Protein AF-X1LJT0-F1 (afdb_monomer)

Organism: NCBI:txid412755

Radius of gyration: 24.66 Å; Cα contacts (8 Å, |Δi|>4): 338; chains: 1; bounding box: 67×52×75 Å

Nearest PDB structures (foldseek):
  5c8d-assembly2_E  TM=1.769E-01  e=6.636E+00  Thermus thermophilus HB27

Foldseek 3Di:
DAWFQALLLFIDDPCPPPDPVPDDLPDKDFALFGDPVQDDDDPCLCVVLVHQDVVLVDPCSRSLSSLLCVQLPHTDMDDSPRDDDDDPCPPVVVDDPLLVLLSSLLSSLLSLLQRADPVQSVLSNVLSVVLLVLVLVVQFPDPVCVQPVPVDPPPDNDPPDDDDRDSNSVSSVVSVVVCVVCVVVSVVSSCVSNVSGPDHVQVSLVNNVCHLPDPDPDPSSSVSSVVSCVVSVVVVVNDDQPQDEAEAEDAFEQDPDGDPVNVVSVVVQVVVVVRYHYDYHYDYD

Mean predicted aligned error: 8.96 Å

pLDDT: mean 89.64, std 9.74, range [54.78, 98.5]

Solvent-accessible surface area (backbone atoms only — not comparable to full-atom values): 16643 Å² total; per-residue (Å²): 125,41,34,23,28,22,65,49,44,47,76,43,64,49,67,71,93,55,64,72,90,80,56,89,58,83,62,74,42,73,28,34,19,52,58,67,95,76,64,86,76,58,67,68,58,40,57,70,72,58,50,65,56,77,88,38,83,57,65,54,36,33,47,40,39,29,43,47,37,41,32,56,60,44,84,42,69,44,60,49,87,68,83,77,93,75,83,78,58,71,71,60,75,75,48,55,72,37,58,48,44,19,42,60,44,29,38,14,51,52,36,36,67,36,64,49,48,83,88,51,30,67,52,42,50,54,52,35,53,52,48,50,48,46,48,29,54,71,65,44,90,66,70,57,65,76,73,67,44,78,89,51,9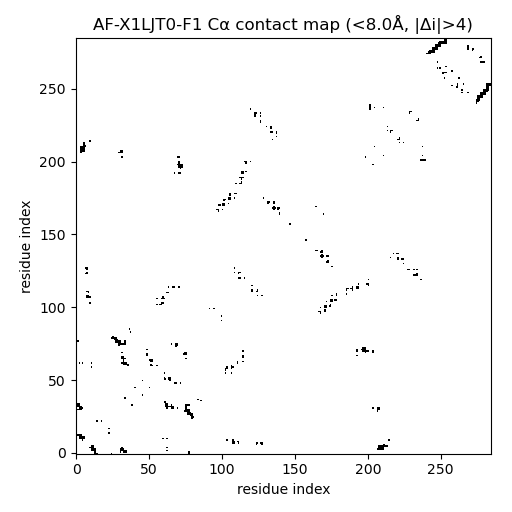3,68,89,59,82,77,86,71,64,91,79,80,76,59,59,57,36,50,21,49,52,50,16,57,50,49,50,63,76,46,36,74,62,46,48,58,53,17,53,63,46,58,79,51,47,64,46,61,60,69,75,50,54,75,31,16,80,37,49,79,63,71,96,58,91,50,65,67,53,46,51,52,48,53,55,47,36,59,74,66,46,44,61,63,66,71,52,82,75,57,70,49,76,44,79,46,79,46,91,44,52,78,60,99,76,55,55,75,68,32,50,51,56,52,50,52,45,55,62,47,43,79,61,24,44,60,46,80,48,52,49,78,132

InterPro domains:
  IPR001173 Glycosyltransferase 2-like [PF13632] (28-91)
  IPR029044 Nucleotide-diphospho-sugar transferases [G3DSA:3.90.550.10] (1-99)
  IPR029044 Nucleotide-diphospho-sugar transferases [SSF53448] (17-126)

Sequence (285 aa):
VGGMINFEGKGFQIDYGIPVEKGNYSQYRYLPFVNGGAMLVDRKIFLGAGGFDEDFFAYYEDVDFGWRLWVLGYKVVFAPESVVYHHHHGTSKIFSEDKLRFLKERNSLYSVFKNYDDKNLAKVFSGTLANIFNRIFVDFKFDYKSYYDLSTDSSKDAETGDQKISKEPLSSLMAARNFFDDLPKLIEKRERIQSRRKRDDKALFTYFKGQFLAVSPDRQYQKNQIDMLKSLGIYKVFEKEIKRTLLIISSEVISKEMAGPAIRVWNFAKVLAEHMNVILAAPNK

Structure (mmCIF, N/CA/C/O backbone):
data_AF-X1LJT0-F1
#
_entry.id   AF-X1LJT0-F1
#
loop_
_atom_site.group_PDB
_atom_site.id
_atom_site.type_symbol
_atom_site.label_atom_id
_atom_site.label_alt_id
_atom_site.label_comp_id
_atom_site.label_asym_id
_atom_site.label_entity_id
_atom_site.label_seq_id
_atom_site.pdbx_PDB_ins_code
_atom_site.Cartn_x
_atom_site.Cartn_y
_atom_site.Cartn_z
_atom_site.occupancy
_atom_site.B_iso_or_equiv
_atom_site.auth_seq_id
_atom_site.auth_comp_id
_atom_site.auth_asym_id
_atom_site.auth_atom_id
_atom_site.pdbx_PDB_model_num
ATOM 1 N N . VAL A 1 1 ? -4.320 -17.847 -5.294 1.00 74.81 1 VAL A N 1
ATOM 2 C CA . VAL A 1 1 ? -5.022 -18.175 -4.021 1.00 74.81 1 VAL A CA 1
ATOM 3 C C . VAL A 1 1 ? -5.167 -16.985 -3.062 1.00 74.81 1 VAL A C 1
ATOM 5 O O . VAL A 1 1 ? -5.580 -17.153 -1.916 1.00 74.81 1 VAL A O 1
ATOM 8 N N . GLY A 1 2 ? -4.878 -15.765 -3.521 1.00 79.88 2 GLY A N 1
ATOM 9 C CA . GLY A 1 2 ? -5.066 -14.539 -2.752 1.00 79.88 2 GLY A CA 1
ATOM 10 C C . GLY A 1 2 ? -3.889 -13.585 -2.884 1.00 79.88 2 GLY A C 1
ATOM 11 O O . GLY A 1 2 ? -2.873 -13.935 -3.488 1.00 79.88 2 GLY A O 1
ATOM 12 N N . GLY A 1 3 ? -4.055 -12.394 -2.318 1.00 90.31 3 GLY A N 1
ATOM 13 C CA . GLY A 1 3 ? -3.036 -11.356 -2.281 1.00 90.31 3 GLY A CA 1
ATOM 14 C C . GLY A 1 3 ? -2.439 -11.141 -0.890 1.00 90.31 3 GLY A C 1
ATOM 15 O O . GLY A 1 3 ? -3.095 -11.392 0.118 1.00 90.31 3 GLY A O 1
ATOM 16 N N . MET A 1 4 ? -1.211 -10.641 -0.839 1.00 94.19 4 MET A N 1
ATOM 17 C CA . MET A 1 4 ? -0.583 -10.001 0.321 1.00 94.19 4 MET A CA 1
ATOM 18 C C . MET A 1 4 ? -0.246 -8.564 -0.061 1.00 94.19 4 MET A C 1
ATOM 20 O O . MET A 1 4 ? 0.066 -8.308 -1.222 1.00 94.19 4 MET A O 1
ATOM 24 N N . ILE A 1 5 ? -0.285 -7.640 0.894 1.00 95.12 5 ILE A N 1
ATOM 25 C CA . ILE A 1 5 ? 0.134 -6.252 0.670 1.00 95.12 5 ILE A CA 1
ATOM 26 C C . ILE A 1 5 ? 1.297 -5.949 1.619 1.00 95.12 5 ILE A C 1
ATOM 28 O O . ILE A 1 5 ? 1.213 -6.273 2.807 1.00 95.12 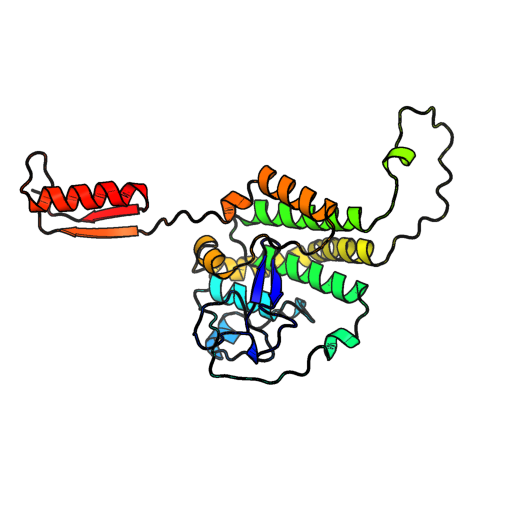5 ILE A O 1
ATOM 32 N N . ASN A 1 6 ? 2.383 -5.355 1.117 1.00 95.69 6 ASN A N 1
ATOM 33 C CA . ASN A 1 6 ? 3.436 -4.829 1.990 1.00 95.69 6 ASN A CA 1
ATOM 34 C C . ASN A 1 6 ? 3.121 -3.399 2.487 1.00 95.69 6 ASN A C 1
ATOM 36 O O . ASN A 1 6 ? 2.120 -2.796 2.109 1.00 95.69 6 ASN A O 1
ATOM 40 N N . PHE A 1 7 ? 3.969 -2.827 3.342 1.00 95.50 7 PHE A N 1
ATOM 41 C CA . PHE A 1 7 ? 3.768 -1.466 3.854 1.00 95.50 7 PHE A CA 1
ATOM 42 C C . PHE A 1 7 ? 3.739 -0.390 2.755 1.00 95.50 7 PHE A C 1
ATOM 44 O O . PHE A 1 7 ? 3.081 0.629 2.909 1.00 95.50 7 PHE A O 1
ATOM 51 N N . GLU A 1 8 ? 4.404 -0.630 1.626 1.00 95.69 8 GLU A N 1
ATOM 52 C CA . GLU A 1 8 ? 4.469 0.285 0.481 1.00 95.69 8 GLU A CA 1
ATOM 53 C C . GLU A 1 8 ? 3.231 0.195 -0.414 1.00 95.69 8 GLU A C 1
ATOM 55 O O . GLU A 1 8 ? 3.172 0.846 -1.455 1.00 95.69 8 GLU A O 1
ATOM 60 N N . GLY A 1 9 ? 2.257 -0.642 -0.051 1.00 95.19 9 GLY A N 1
ATOM 61 C CA . GLY A 1 9 ? 1.083 -0.931 -0.861 1.00 95.19 9 GLY A CA 1
ATOM 62 C C . GLY A 1 9 ? 1.339 -1.884 -2.022 1.00 95.19 9 GLY A C 1
ATOM 63 O O . GLY A 1 9 ? 0.472 -2.013 -2.882 1.00 95.19 9 GLY A O 1
ATOM 64 N N . LYS A 1 10 ? 2.488 -2.576 -2.042 1.00 95.38 10 LYS A N 1
ATOM 65 C CA . LYS A 1 10 ? 2.864 -3.537 -3.087 1.00 95.38 10 LYS A CA 1
ATOM 66 C C . LYS A 1 10 ? 2.078 -4.828 -2.921 1.00 95.38 10 LYS A C 1
ATOM 68 O O . LYS A 1 10 ? 2.081 -5.415 -1.842 1.00 95.38 10 LYS A O 1
ATOM 73 N N . GLY A 1 11 ? 1.429 -5.267 -3.994 1.00 93.81 11 GLY A N 1
ATOM 74 C CA . GLY A 1 11 ? 0.638 -6.488 -4.035 1.00 93.81 11 GLY A CA 1
ATOM 75 C C . GLY A 1 11 ? 1.499 -7.685 -4.426 1.00 93.81 11 GLY A C 1
ATOM 76 O O . GLY A 1 11 ? 2.194 -7.651 -5.440 1.00 93.81 11 GLY A O 1
ATOM 77 N N . PHE A 1 12 ? 1.413 -8.761 -3.653 1.00 92.69 12 PHE A N 1
ATOM 78 C CA . PHE A 1 12 ? 2.073 -10.036 -3.919 1.00 92.69 12 PHE A CA 1
ATOM 79 C C . PHE A 1 12 ? 1.027 -11.135 -4.023 1.00 92.69 12 PHE A C 1
ATOM 81 O O . PHE A 1 12 ? 0.049 -11.144 -3.278 1.00 92.69 12 PHE A O 1
ATOM 88 N N . GLN A 1 13 ? 1.234 -12.082 -4.929 1.00 89.75 13 GLN A N 1
ATOM 89 C CA . GLN A 1 13 ? 0.362 -13.242 -5.050 1.00 89.75 13 GLN A CA 1
ATOM 90 C C . GLN A 1 13 ? 0.866 -14.364 -4.144 1.00 89.75 13 GLN A C 1
ATOM 92 O O . GLN A 1 13 ? 2.024 -14.770 -4.226 1.00 89.75 13 GLN A O 1
ATOM 97 N N . ILE A 1 14 ? -0.017 -14.863 -3.281 1.00 87.75 14 ILE A N 1
ATOM 98 C CA . ILE A 1 14 ? 0.264 -16.033 -2.444 1.00 87.75 14 ILE A CA 1
ATOM 99 C C . ILE A 1 14 ? 0.424 -17.250 -3.363 1.00 87.75 14 ILE A C 1
ATOM 101 O O . ILE A 1 14 ? -0.405 -17.449 -4.257 1.00 87.75 14 ILE A O 1
ATOM 105 N N . ASP A 1 15 ? 1.472 -18.038 -3.116 1.00 87.12 15 ASP A N 1
ATOM 106 C CA . ASP A 1 15 ? 1.822 -19.278 -3.823 1.00 87.12 15 ASP A CA 1
ATOM 107 C C . ASP A 1 15 ? 1.986 -19.126 -5.344 1.00 87.12 15 ASP A C 1
ATOM 109 O O . ASP A 1 15 ? 1.745 -20.056 -6.115 1.00 87.12 15 ASP A O 1
ATOM 113 N N . TYR A 1 16 ? 2.398 -17.942 -5.803 1.00 85.94 16 TYR A N 1
ATOM 114 C CA . TYR A 1 16 ? 2.686 -17.722 -7.217 1.00 85.94 16 TYR A CA 1
ATOM 115 C C . TYR A 1 16 ? 3.767 -18.686 -7.725 1.00 85.94 16 TYR A C 1
ATOM 117 O O . TYR A 1 16 ? 4.840 -18.799 -7.135 1.00 85.94 16 TYR A O 1
ATOM 125 N N . GLY A 1 17 ? 3.481 -19.369 -8.837 1.00 84.62 17 GLY A N 1
ATOM 126 C CA . GLY A 1 17 ? 4.385 -20.351 -9.441 1.00 84.62 17 GLY A CA 1
ATOM 127 C C . GLY A 1 17 ? 4.403 -21.722 -8.753 1.00 84.62 17 GLY A C 1
ATOM 128 O O . GLY A 1 17 ? 5.131 -22.605 -9.202 1.00 84.62 17 GLY A O 1
ATOM 129 N N . ILE A 1 18 ? 3.607 -21.931 -7.701 1.00 85.81 18 ILE A N 1
ATOM 130 C CA . ILE A 1 18 ? 3.484 -23.228 -7.027 1.00 85.81 18 ILE A CA 1
ATOM 131 C C . ILE A 1 18 ? 2.335 -24.032 -7.671 1.00 85.81 18 ILE A C 1
ATOM 133 O O . ILE A 1 18 ? 1.244 -23.484 -7.846 1.00 85.81 18 ILE A O 1
ATOM 137 N N . PRO A 1 19 ? 2.543 -25.319 -8.022 1.00 83.75 19 PRO A N 1
ATOM 138 C CA . PRO A 1 19 ? 1.473 -26.199 -8.498 1.00 83.75 19 PRO A CA 1
ATOM 139 C C . PRO A 1 19 ? 0.324 -26.319 -7.490 1.00 83.75 19 PRO A C 1
ATOM 141 O O . PRO A 1 19 ? 0.566 -26.431 -6.285 1.00 83.75 19 PRO A O 1
ATOM 144 N N . VAL A 1 20 ? -0.919 -26.330 -7.980 1.00 81.38 20 VAL A N 1
ATOM 145 C CA . VAL A 1 20 ? -2.131 -26.311 -7.139 1.00 81.38 20 VAL A CA 1
ATOM 146 C C . VAL A 1 20 ? -2.194 -27.523 -6.207 1.00 81.38 20 VAL A C 1
ATOM 148 O O . VAL A 1 20 ? -2.617 -27.394 -5.062 1.00 81.38 20 VAL A O 1
ATOM 151 N N . GLU A 1 21 ? -1.702 -28.675 -6.658 1.00 81.69 21 GLU A N 1
ATOM 152 C CA . GLU A 1 21 ? -1.705 -29.952 -5.936 1.00 81.69 21 GLU A CA 1
ATOM 153 C C . GLU A 1 21 ? -0.840 -29.923 -4.668 1.00 81.69 21 GLU A C 1
ATOM 155 O O . GLU A 1 21 ? -1.006 -30.759 -3.782 1.00 81.69 21 GLU A O 1
ATOM 160 N N . LYS A 1 22 ? 0.094 -28.968 -4.567 1.00 77.56 22 LYS A N 1
ATOM 161 C CA . LYS A 1 22 ? 0.978 -28.810 -3.404 1.00 77.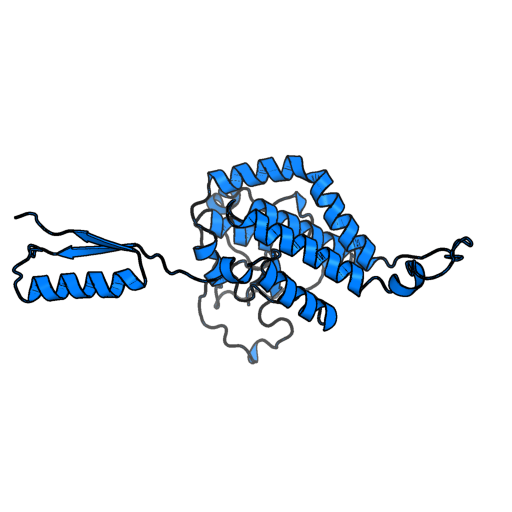56 22 LYS A CA 1
ATOM 162 C C . LYS A 1 22 ? 0.398 -27.901 -2.321 1.00 77.56 22 LYS A C 1
ATOM 164 O O . LYS A 1 22 ? 0.985 -27.802 -1.245 1.00 77.56 22 LYS A O 1
ATOM 169 N N . GLY A 1 23 ? -0.711 -27.216 -2.592 1.00 72.50 23 GLY A N 1
ATOM 170 C CA . GLY A 1 23 ? -1.312 -26.257 -1.673 1.00 72.50 23 GLY A CA 1
ATOM 171 C C . GLY A 1 23 ? -2.567 -26.781 -0.979 1.00 72.50 23 GLY A C 1
ATOM 172 O O . GLY A 1 23 ? -3.329 -27.566 -1.534 1.00 72.50 23 GLY A O 1
ATOM 173 N N . ASN A 1 24 ? -2.824 -26.303 0.243 1.00 78.94 24 ASN A N 1
ATOM 174 C CA . ASN A 1 24 ? -4.091 -26.548 0.935 1.00 78.94 24 ASN A CA 1
ATOM 175 C C . ASN A 1 24 ? -5.005 -25.321 0.815 1.00 78.94 24 ASN A C 1
ATOM 177 O O . ASN A 1 24 ? -4.868 -24.336 1.549 1.00 78.94 24 ASN A O 1
ATOM 181 N N . TYR A 1 25 ? -5.950 -25.383 -0.123 1.00 85.38 25 TYR A N 1
ATOM 182 C CA . TYR A 1 25 ? -6.842 -24.272 -0.459 1.00 85.38 25 TYR A CA 1
ATOM 183 C C . TYR A 1 25 ? -8.292 -24.509 -0.063 1.00 85.38 25 TYR A C 1
ATOM 185 O O . TYR A 1 25 ? -9.162 -23.909 -0.662 1.00 85.38 25 TYR A O 1
ATOM 193 N N . SER A 1 26 ? -8.554 -25.329 0.953 1.00 84.31 26 SER A N 1
ATOM 194 C CA . SER A 1 26 ? -9.914 -25.719 1.362 1.00 84.31 26 SER A CA 1
ATOM 195 C C . SER A 1 26 ? -10.633 -24.718 2.278 1.00 84.31 26 SER A C 1
ATOM 197 O O . SER A 1 26 ? -11.828 -24.850 2.519 1.00 84.31 26 SER A O 1
ATOM 199 N N . GLN A 1 27 ? -9.929 -23.714 2.812 1.00 87.19 27 GLN A N 1
ATOM 200 C CA . GLN A 1 27 ? -10.475 -22.838 3.852 1.00 87.19 27 GLN A CA 1
ATOM 201 C C . GLN A 1 27 ? -10.810 -21.434 3.354 1.00 87.19 27 GLN A C 1
ATOM 203 O O . GLN A 1 27 ? -9.966 -20.740 2.774 1.00 87.19 27 GLN A O 1
ATOM 208 N N . TYR A 1 28 ? -12.016 -20.979 3.705 1.00 89.94 28 TYR A N 1
ATOM 209 C CA . TYR A 1 28 ? -12.398 -19.573 3.630 1.00 89.94 28 TYR A CA 1
ATOM 210 C C . TYR A 1 28 ? -11.471 -18.732 4.506 1.00 89.94 28 TYR A C 1
ATOM 212 O O . TYR A 1 28 ? -11.229 -19.040 5.675 1.00 89.94 28 TYR A O 1
ATOM 220 N N . ARG A 1 29 ? -10.956 -17.637 3.950 1.00 88.69 29 ARG A N 1
ATOM 221 C CA . ARG A 1 29 ? -10.078 -16.721 4.685 1.00 88.69 29 ARG A CA 1
ATOM 222 C C . ARG A 1 29 ? -10.235 -15.294 4.214 1.00 88.69 29 ARG A C 1
ATOM 224 O O . ARG A 1 29 ? -10.506 -15.036 3.045 1.00 88.69 29 ARG A O 1
ATOM 231 N N . TYR A 1 30 ? -9.993 -14.368 5.126 1.00 93.25 30 TYR A N 1
ATOM 232 C CA . TYR A 1 30 ? -9.896 -12.960 4.786 1.00 93.25 30 TYR A CA 1
ATOM 233 C C . TYR A 1 30 ? -8.571 -12.663 4.089 1.00 93.25 30 TYR A C 1
ATOM 235 O O . TYR A 1 30 ? -7.519 -13.178 4.481 1.00 93.25 30 TYR A O 1
ATOM 243 N N . LEU A 1 31 ? -8.645 -11.821 3.066 1.00 93.56 31 LEU A N 1
ATOM 244 C CA . LEU A 1 31 ? -7.515 -11.359 2.271 1.00 93.56 31 LEU A CA 1
ATOM 245 C C . LEU A 1 31 ? -7.540 -9.834 2.192 1.00 93.56 31 LEU A C 1
ATOM 247 O O . LEU A 1 31 ? -8.616 -9.254 2.292 1.00 93.56 31 LEU A O 1
ATOM 251 N N . PRO A 1 32 ? -6.400 -9.167 1.983 1.00 94.75 32 PRO A N 1
ATOM 252 C CA . PRO A 1 32 ? -6.370 -7.720 1.824 1.00 94.75 32 PRO A CA 1
ATOM 253 C C . PRO A 1 32 ? -6.964 -7.300 0.467 1.00 94.75 32 PRO A C 1
ATOM 255 O O . PRO A 1 32 ? -7.646 -6.286 0.382 1.00 94.75 32 PRO A O 1
ATOM 258 N N . PHE A 1 33 ? -6.781 -8.125 -0.567 1.00 95.19 33 PHE A N 1
ATOM 259 C CA . PHE A 1 33 ? -7.412 -8.005 -1.878 1.00 95.19 33 PHE A CA 1
ATOM 260 C C . PHE A 1 33 ? -7.510 -9.382 -2.558 1.00 95.19 33 PHE A C 1
ATOM 262 O O . PHE A 1 33 ? -6.898 -10.361 -2.112 1.00 95.19 33 PHE A O 1
ATOM 269 N N . VAL A 1 34 ? -8.275 -9.454 -3.646 1.00 93.25 34 VAL A N 1
ATOM 270 C CA . VAL A 1 34 ? -8.360 -10.614 -4.550 1.00 93.25 34 VAL A CA 1
ATOM 271 C C . VAL A 1 34 ? -8.140 -10.150 -5.982 1.00 93.25 34 VAL A C 1
ATOM 273 O O . VAL A 1 34 ? -8.324 -8.973 -6.272 1.00 93.25 34 VAL A O 1
ATOM 276 N N . ASN A 1 35 ? -7.746 -11.067 -6.864 1.00 90.31 35 ASN A N 1
ATOM 277 C CA . ASN A 1 35 ? -7.518 -10.737 -8.266 1.00 90.31 35 ASN A CA 1
ATOM 278 C C . ASN A 1 35 ? -8.820 -10.283 -8.943 1.00 90.31 35 ASN A C 1
ATOM 280 O O . ASN A 1 35 ? -9.834 -10.977 -8.841 1.00 90.31 35 ASN A O 1
ATOM 284 N N . GLY A 1 36 ? -8.772 -9.161 -9.665 1.00 89.31 36 GLY A N 1
ATOM 285 C CA . GLY A 1 36 ? -9.940 -8.604 -10.357 1.00 89.31 36 GLY A CA 1
ATOM 286 C C . GLY A 1 36 ? -10.588 -9.554 -11.375 1.00 89.31 36 GLY A C 1
ATOM 287 O O . GLY A 1 36 ? -11.807 -9.552 -11.517 1.00 89.31 36 GLY A O 1
ATOM 288 N N . GLY A 1 37 ? -9.806 -10.426 -12.023 1.00 88.69 37 GLY A N 1
ATOM 289 C CA . GLY A 1 37 ? -10.297 -11.405 -13.002 1.00 88.69 37 GLY A CA 1
ATOM 290 C C . GLY A 1 37 ? -11.066 -12.590 -12.404 1.00 88.69 37 GLY A C 1
ATOM 291 O O . GLY A 1 37 ? -11.659 -13.367 -13.145 1.00 88.69 37 GLY A O 1
ATOM 292 N N . ALA A 1 38 ? -11.073 -12.735 -11.078 1.00 91.12 38 ALA A N 1
ATOM 293 C CA . ALA A 1 38 ? -11.803 -13.776 -10.356 1.00 91.12 38 ALA A CA 1
ATOM 294 C C . ALA A 1 38 ? -12.474 -13.194 -9.097 1.00 91.12 38 ALA A C 1
ATOM 296 O O . ALA A 1 38 ? -12.352 -13.734 -7.996 1.00 91.12 38 ALA A O 1
ATOM 297 N N . MET A 1 39 ? -13.148 -12.051 -9.257 1.00 93.75 39 MET A N 1
ATOM 298 C CA . MET A 1 39 ? -13.816 -11.318 -8.182 1.00 93.75 39 MET A CA 1
ATOM 299 C C . MET A 1 39 ? -15.333 -11.285 -8.395 1.00 93.75 39 MET A C 1
ATOM 301 O O . MET A 1 39 ? -15.811 -10.984 -9.485 1.00 93.75 39 MET A O 1
ATOM 305 N N . LEU A 1 40 ? -16.087 -11.517 -7.319 1.00 95.31 40 LEU A N 1
ATOM 306 C CA . LEU A 1 40 ? -17.521 -11.243 -7.251 1.00 95.31 40 LEU A CA 1
ATOM 307 C C . LEU A 1 40 ? -17.781 -10.217 -6.147 1.00 95.31 40 LEU A C 1
ATOM 309 O O . LEU A 1 40 ? -17.285 -10.358 -5.029 1.00 95.31 40 LEU A O 1
ATOM 313 N N . VAL A 1 41 ? -18.561 -9.185 -6.457 1.00 97.00 41 VAL A N 1
ATOM 314 C CA . VAL A 1 41 ? -18.896 -8.106 -5.526 1.00 97.00 41 VAL A CA 1
ATOM 315 C C . VAL A 1 41 ? -20.332 -7.649 -5.755 1.00 97.00 41 VAL A C 1
ATOM 317 O O . VAL A 1 41 ? -20.792 -7.556 -6.892 1.00 97.00 41 VAL A O 1
ATOM 320 N N . ASP A 1 42 ? -21.050 -7.360 -4.670 1.00 98.12 42 ASP A N 1
ATOM 321 C CA . ASP A 1 42 ? -22.384 -6.772 -4.756 1.00 98.12 42 ASP A CA 1
ATOM 322 C C . ASP A 1 42 ? -22.330 -5.416 -5.481 1.00 98.12 42 ASP A C 1
ATOM 324 O O . ASP A 1 42 ? -21.484 -4.566 -5.187 1.00 98.12 42 ASP A O 1
ATOM 328 N N . ARG A 1 43 ? -23.259 -5.192 -6.418 1.00 98.00 43 ARG A N 1
ATOM 329 C CA . ARG A 1 43 ? -23.280 -3.980 -7.249 1.00 98.00 43 ARG A CA 1
ATOM 330 C C . ARG A 1 43 ? -23.378 -2.702 -6.415 1.00 98.00 43 ARG A C 1
ATOM 332 O O . ARG A 1 43 ? -22.716 -1.718 -6.746 1.00 98.00 43 ARG A O 1
ATOM 339 N N . LYS A 1 44 ? -24.189 -2.691 -5.352 1.00 98.25 44 LYS A N 1
ATOM 340 C CA . LYS A 1 44 ? -24.350 -1.512 -4.488 1.00 98.25 44 LYS A CA 1
ATOM 341 C C . LYS A 1 44 ? -23.068 -1.248 -3.705 1.00 98.25 44 LYS A C 1
ATOM 343 O O . LYS A 1 44 ? -22.691 -0.089 -3.563 1.00 98.25 44 LYS A O 1
ATOM 348 N N . ILE A 1 45 ? -22.372 -2.294 -3.255 1.00 98.19 45 ILE A N 1
ATOM 349 C CA . ILE A 1 45 ? -21.056 -2.161 -2.612 1.00 98.19 45 ILE A CA 1
ATOM 350 C C . ILE A 1 45 ? -20.017 -1.629 -3.604 1.00 98.19 45 ILE A C 1
ATOM 352 O O . ILE A 1 45 ? -19.308 -0.683 -3.269 1.00 98.19 45 ILE A O 1
ATOM 356 N N . PHE A 1 46 ? -19.947 -2.177 -4.820 1.00 98.31 46 PHE A N 1
ATOM 357 C CA . PHE A 1 46 ? -18.990 -1.749 -5.845 1.00 98.31 46 PHE A CA 1
ATOM 358 C C . PHE A 1 46 ? -19.173 -0.274 -6.216 1.00 98.31 46 PHE A C 1
ATOM 360 O O . PHE A 1 46 ? -18.242 0.523 -6.085 1.00 98.31 46 PHE A O 1
ATOM 367 N N . LEU A 1 47 ? -20.392 0.115 -6.599 1.00 97.12 47 LEU A N 1
ATOM 368 C CA . LEU A 1 47 ? -20.708 1.502 -6.947 1.00 97.12 47 LEU A CA 1
ATOM 369 C C . LEU A 1 47 ? -20.578 2.425 -5.732 1.00 97.12 47 LEU A C 1
ATOM 371 O O . LEU A 1 47 ? -20.008 3.507 -5.830 1.00 97.12 47 LEU A O 1
ATOM 375 N N . GLY A 1 48 ? -21.028 1.969 -4.561 1.00 96.56 48 GLY A N 1
ATOM 376 C CA . GLY A 1 48 ? -20.915 2.710 -3.312 1.00 96.56 48 GLY A CA 1
ATOM 377 C C . GLY A 1 48 ? -19.466 2.946 -2.891 1.00 96.56 48 GLY A C 1
ATOM 378 O O . GLY A 1 48 ? -19.164 3.995 -2.329 1.00 96.56 48 GLY A O 1
ATOM 379 N N . ALA A 1 49 ? -18.547 2.022 -3.166 1.00 96.69 49 ALA A N 1
ATOM 380 C CA . ALA A 1 49 ? -17.117 2.210 -2.929 1.00 96.69 49 ALA A CA 1
ATOM 381 C C . ALA A 1 49 ? -16.461 3.140 -3.964 1.00 96.69 49 ALA A C 1
ATOM 383 O O . ALA A 1 49 ? -15.361 3.627 -3.709 1.00 96.69 49 ALA A O 1
ATOM 384 N N . GLY A 1 50 ? -17.140 3.438 -5.078 1.00 95.56 50 GLY A N 1
ATOM 385 C CA . GLY A 1 50 ? -16.638 4.249 -6.188 1.00 95.56 50 GLY A CA 1
ATOM 386 C C . GLY A 1 50 ? -15.938 3.435 -7.277 1.00 95.56 50 GLY A C 1
ATOM 387 O O . GLY A 1 50 ? -15.060 3.984 -7.930 1.00 95.56 50 GLY A O 1
ATOM 388 N N . GLY A 1 51 ? -16.268 2.145 -7.418 1.00 96.44 51 GLY A N 1
ATOM 389 C CA . GLY A 1 51 ? -15.728 1.247 -8.443 1.00 96.44 51 GLY A CA 1
ATOM 390 C C . GLY A 1 51 ? -14.211 1.049 -8.387 1.00 96.44 51 GLY A C 1
ATOM 391 O O . GLY A 1 51 ? -13.558 1.414 -7.403 1.00 96.44 51 GLY A O 1
ATOM 392 N N . PHE A 1 52 ? -13.644 0.482 -9.454 1.00 97.25 52 PHE A N 1
ATOM 393 C CA . PHE A 1 52 ? -12.200 0.546 -9.689 1.00 97.25 52 PHE A CA 1
ATOM 394 C C . PHE A 1 52 ? -11.781 1.993 -9.943 1.00 97.25 52 PHE A C 1
ATOM 396 O O . PHE A 1 52 ? -12.538 2.775 -10.513 1.00 97.25 52 PHE A O 1
ATOM 403 N N . ASP A 1 53 ? -10.589 2.358 -9.482 1.00 96.69 53 ASP A N 1
ATOM 404 C CA . ASP A 1 53 ? -10.063 3.691 -9.738 1.00 96.69 53 ASP A CA 1
ATOM 405 C C . ASP A 1 53 ? -9.503 3.765 -11.165 1.00 96.69 53 ASP A C 1
ATOM 407 O O . ASP A 1 53 ? -8.504 3.119 -11.480 1.00 96.69 53 ASP A O 1
ATOM 411 N N . GLU A 1 54 ? -10.152 4.554 -12.019 1.00 95.25 54 GLU A N 1
ATOM 412 C CA . GLU A 1 54 ? -9.825 4.687 -13.444 1.00 95.25 54 GLU A CA 1
ATOM 413 C C . GLU A 1 54 ? -8.401 5.218 -13.698 1.00 95.25 54 GLU A C 1
ATOM 415 O O . GLU A 1 54 ? -7.822 4.955 -14.751 1.00 95.25 54 GLU A O 1
ATOM 420 N N . ASP A 1 55 ? -7.776 5.872 -12.714 1.00 95.38 55 ASP A N 1
ATOM 421 C CA . ASP A 1 55 ? -6.410 6.400 -12.840 1.00 95.38 55 ASP A CA 1
ATOM 422 C C . ASP A 1 55 ? -5.342 5.309 -12.882 1.00 95.38 55 ASP A C 1
ATOM 424 O O . ASP A 1 55 ? -4.208 5.538 -13.313 1.00 95.38 55 ASP A O 1
ATOM 428 N N . PHE A 1 56 ? -5.681 4.110 -12.408 1.00 92.50 56 PHE A N 1
ATOM 429 C CA . PHE A 1 56 ? -4.723 3.021 -12.325 1.00 92.50 56 PHE A CA 1
ATOM 430 C C . PHE A 1 56 ? -4.384 2.489 -13.716 1.00 92.50 56 PHE A C 1
ATOM 432 O O . PHE A 1 56 ? -3.251 2.043 -13.897 1.00 92.50 56 PHE A O 1
ATOM 439 N N . PHE A 1 57 ? -5.287 2.639 -14.700 1.00 88.06 57 PHE A N 1
ATOM 440 C CA . PHE A 1 57 ? -5.219 2.119 -16.074 1.00 88.06 57 PHE A CA 1
ATOM 441 C C . PHE A 1 57 ? -4.998 0.595 -16.158 1.00 88.06 57 PHE A C 1
ATOM 443 O O . PHE A 1 57 ? -5.844 -0.115 -16.692 1.00 88.06 57 PHE A O 1
ATOM 450 N N . ALA A 1 58 ? -3.891 0.087 -15.610 1.00 88.81 58 ALA A N 1
ATOM 451 C CA . ALA A 1 58 ? -3.587 -1.324 -15.427 1.00 88.81 58 ALA A CA 1
ATOM 452 C C . ALA A 1 58 ? -2.728 -1.560 -14.171 1.00 88.81 58 ALA A C 1
ATOM 454 O O . ALA A 1 58 ? -1.841 -0.761 -13.858 1.00 88.81 58 ALA A O 1
ATOM 455 N N . TYR A 1 59 ? -2.911 -2.731 -13.556 1.00 90.44 59 TYR A N 1
ATOM 456 C CA . TYR A 1 59 ? -2.290 -3.194 -12.311 1.00 90.44 59 TYR A CA 1
ATOM 457 C C . TYR A 1 59 ? -2.715 -2.406 -11.077 1.00 90.44 59 TYR A C 1
ATOM 459 O O . TYR A 1 59 ? -2.808 -1.183 -11.099 1.00 90.44 59 TYR A O 1
ATOM 467 N N . TYR A 1 60 ? -2.822 -3.112 -9.949 1.00 95.00 60 TYR A N 1
ATOM 468 C CA . TYR A 1 60 ? -3.124 -2.554 -8.629 1.00 95.00 60 TYR A CA 1
ATOM 469 C C . TYR A 1 60 ? -4.528 -1.961 -8.467 1.00 95.00 60 TYR A C 1
ATOM 471 O O . TYR A 1 60 ? -4.866 -1.558 -7.357 1.00 95.00 60 TYR A O 1
ATOM 479 N N . GLU A 1 61 ? -5.366 -1.929 -9.504 1.00 95.81 61 GLU A N 1
ATOM 480 C CA . GLU A 1 61 ? -6.762 -1.510 -9.370 1.00 95.81 61 GLU A CA 1
ATOM 481 C C . GLU A 1 61 ? -7.524 -2.432 -8.410 1.00 95.81 61 GLU A C 1
ATOM 483 O O . GLU A 1 61 ? -8.329 -1.975 -7.598 1.00 95.81 61 GLU A O 1
ATOM 488 N N . ASP A 1 62 ? -7.207 -3.727 -8.446 1.00 95.56 62 ASP A N 1
ATOM 489 C CA . ASP A 1 62 ? -7.750 -4.746 -7.559 1.00 95.56 62 ASP A CA 1
ATOM 490 C C . ASP A 1 62 ? -7.159 -4.671 -6.141 1.00 95.56 62 ASP A C 1
ATOM 492 O O . ASP A 1 62 ? -7.897 -4.823 -5.163 1.00 95.56 62 ASP A O 1
ATOM 496 N N . VAL A 1 63 ? -5.865 -4.358 -6.018 1.00 96.31 63 VAL A N 1
ATOM 497 C CA . VAL A 1 63 ? -5.180 -4.085 -4.742 1.00 96.31 63 VAL A CA 1
ATOM 498 C C . VAL A 1 63 ? -5.810 -2.885 -4.029 1.00 96.31 63 VAL A C 1
ATOM 500 O O . VAL A 1 63 ? -6.221 -3.012 -2.873 1.00 96.31 63 VAL A O 1
ATOM 503 N N . ASP A 1 64 ? -5.933 -1.741 -4.713 1.00 97.81 64 ASP A N 1
ATOM 504 C CA . ASP A 1 64 ? -6.560 -0.527 -4.175 1.00 97.81 64 ASP A CA 1
ATOM 505 C C . ASP A 1 64 ? -8.019 -0.776 -3.809 1.00 97.81 64 ASP A C 1
ATOM 507 O O . ASP A 1 64 ? -8.455 -0.414 -2.716 1.00 97.81 64 ASP A O 1
ATOM 511 N N . PHE A 1 65 ? -8.779 -1.418 -4.700 1.00 97.69 65 PHE A N 1
ATOM 512 C CA . PHE A 1 65 ? -10.188 -1.689 -4.454 1.00 97.69 65 PHE A CA 1
ATOM 513 C C . PHE A 1 65 ? -10.381 -2.601 -3.238 1.00 97.69 65 PHE A C 1
ATOM 515 O O . PHE A 1 65 ? -11.185 -2.285 -2.360 1.00 97.69 65 PHE A O 1
ATOM 522 N N . GLY A 1 66 ? -9.604 -3.683 -3.128 1.00 96.50 66 GLY A N 1
ATOM 523 C CA . GLY A 1 66 ? -9.636 -4.580 -1.974 1.00 96.50 66 GLY A CA 1
ATOM 524 C C . GLY A 1 66 ? -9.314 -3.861 -0.663 1.00 96.50 66 GLY A C 1
ATOM 525 O O . GLY A 1 66 ? -10.072 -3.969 0.304 1.00 96.50 66 GLY A O 1
ATOM 526 N N . TRP A 1 67 ? -8.250 -3.054 -0.644 1.00 96.94 67 TRP A N 1
ATOM 527 C CA . TRP A 1 67 ? -7.890 -2.248 0.524 1.00 96.94 67 TRP A CA 1
ATOM 528 C C . TRP A 1 67 ? -9.002 -1.257 0.886 1.00 96.94 67 TRP A C 1
ATOM 530 O O . TRP A 1 67 ? -9.461 -1.219 2.032 1.00 96.94 67 TRP A O 1
ATOM 540 N N . ARG A 1 68 ? -9.513 -0.507 -0.091 1.00 97.12 68 ARG A N 1
ATOM 541 C CA . ARG A 1 68 ? -10.594 0.463 0.105 1.00 97.12 68 ARG A CA 1
ATOM 542 C C . ARG A 1 68 ? -11.868 -0.192 0.638 1.00 97.12 68 ARG A C 1
ATOM 544 O O . ARG A 1 68 ? -12.510 0.376 1.521 1.00 97.12 68 ARG A O 1
ATOM 551 N N . LEU A 1 69 ? -12.216 -1.405 0.197 1.00 97.56 69 LEU A N 1
ATOM 552 C CA . LEU A 1 69 ? -13.330 -2.165 0.774 1.00 97.56 69 LEU A CA 1
ATOM 553 C C . LEU A 1 69 ? -13.135 -2.403 2.276 1.00 97.56 69 LEU A C 1
ATOM 555 O O . LEU A 1 69 ? -14.077 -2.206 3.048 1.00 97.56 69 LEU A O 1
ATOM 559 N N . TRP A 1 70 ? -11.922 -2.753 2.713 1.00 96.69 70 TRP A N 1
ATOM 560 C CA . TRP A 1 70 ? -11.630 -2.893 4.138 1.00 96.69 70 TRP A CA 1
ATOM 561 C C . TRP A 1 70 ? -11.764 -1.582 4.910 1.00 96.69 70 TRP A C 1
ATOM 563 O O . TRP A 1 70 ? -12.376 -1.597 5.985 1.00 96.69 70 TRP A O 1
ATOM 573 N N . VAL A 1 71 ? -11.235 -0.479 4.362 1.00 97.06 71 VAL A N 1
ATOM 574 C CA . VAL A 1 71 ? -11.342 0.878 4.937 1.00 97.06 71 VAL A CA 1
ATOM 575 C C . VAL A 1 71 ? -12.810 1.258 5.132 1.00 97.06 71 VAL A C 1
ATOM 577 O O . VAL A 1 71 ? -13.185 1.752 6.194 1.00 97.06 71 VAL A O 1
ATOM 580 N N . LEU A 1 72 ? -13.665 0.945 4.155 1.00 97.19 72 LEU A N 1
ATOM 581 C CA . LEU A 1 72 ? -15.107 1.214 4.175 1.00 97.19 72 LEU A CA 1
ATOM 582 C C . LEU A 1 72 ? -15.922 0.226 5.034 1.00 97.19 72 LEU A C 1
ATOM 584 O O . LEU A 1 72 ? -17.147 0.342 5.113 1.00 97.19 72 LEU A O 1
ATOM 588 N N . GLY A 1 73 ? -15.273 -0.736 5.698 1.00 95.94 73 GLY A N 1
ATOM 589 C CA . GLY A 1 73 ? -15.916 -1.686 6.610 1.00 95.94 73 GLY A CA 1
ATOM 590 C C . GLY A 1 73 ? -16.404 -2.991 5.968 1.00 95.94 73 GLY A C 1
ATOM 591 O O . GLY A 1 73 ? -16.952 -3.841 6.673 1.00 95.94 73 GLY A O 1
ATOM 592 N N . TYR A 1 74 ? -16.162 -3.214 4.678 1.00 96.50 74 TYR A N 1
ATOM 593 C CA . TYR A 1 74 ? -16.465 -4.474 3.991 1.00 96.50 74 TYR A CA 1
ATOM 594 C C . TYR A 1 74 ? -15.335 -5.488 4.142 1.00 96.50 74 TYR A C 1
ATOM 596 O O . TYR A 1 74 ? -14.236 -5.157 4.574 1.00 96.50 74 TYR A O 1
ATOM 604 N N . LYS A 1 75 ? -15.599 -6.756 3.846 1.00 94.56 75 LYS A N 1
ATOM 605 C CA . LYS A 1 75 ? -14.603 -7.823 3.971 1.00 94.56 75 LYS A CA 1
ATOM 606 C C . LYS A 1 75 ? -14.311 -8.393 2.596 1.00 94.56 75 LYS A C 1
ATOM 608 O O . LYS A 1 75 ? -15.230 -8.578 1.806 1.00 94.56 75 LYS A O 1
ATOM 613 N N . VAL A 1 76 ? -13.048 -8.712 2.354 1.00 95.19 76 VAL A N 1
ATOM 614 C CA . VAL A 1 76 ? -12.617 -9.435 1.159 1.00 95.19 76 VAL A CA 1
ATOM 615 C C . VAL A 1 76 ? -12.282 -10.863 1.572 1.00 95.19 76 VAL A C 1
ATOM 617 O O . VAL A 1 76 ? -11.535 -11.081 2.530 1.00 95.19 76 VAL A O 1
ATOM 620 N N . VAL A 1 77 ? -12.881 -11.836 0.887 1.00 93.81 77 VAL A N 1
ATOM 621 C CA . VAL A 1 77 ? -12.865 -13.249 1.282 1.00 93.81 77 VAL A CA 1
ATOM 622 C C . VAL A 1 77 ? -12.377 -14.103 0.118 1.00 93.81 77 VAL A C 1
ATOM 624 O O . VAL A 1 77 ? -12.816 -13.936 -1.014 1.00 93.81 77 VAL A O 1
ATOM 627 N N . PHE A 1 78 ? -11.472 -15.031 0.411 1.00 93.25 78 PHE A N 1
ATOM 628 C CA . PHE A 1 78 ? -11.122 -16.130 -0.478 1.00 93.25 78 PHE A CA 1
ATOM 629 C C . PHE A 1 78 ? -12.212 -17.203 -0.423 1.00 93.25 78 PHE A C 1
ATOM 631 O O . PHE A 1 78 ? -12.483 -17.726 0.661 1.00 93.25 78 PHE A O 1
ATOM 638 N N . ALA A 1 79 ? -12.804 -17.529 -1.572 1.00 92.69 79 ALA A N 1
ATOM 639 C CA . ALA A 1 79 ? -13.791 -18.594 -1.717 1.00 92.69 79 ALA A CA 1
ATOM 640 C C . ALA A 1 79 ? -13.111 -19.849 -2.303 1.00 92.69 79 ALA A C 1
ATOM 642 O O . ALA A 1 79 ? -12.853 -19.878 -3.505 1.00 92.69 79 ALA A O 1
ATOM 643 N N . PRO A 1 80 ? -12.786 -20.862 -1.479 1.00 90.00 80 PRO A N 1
ATOM 644 C CA . PRO A 1 80 ? -11.977 -22.011 -1.891 1.00 90.00 80 PRO A CA 1
ATOM 645 C C . PRO A 1 80 ? -12.648 -22.901 -2.947 1.00 90.00 80 PRO A C 1
ATOM 647 O O . PRO A 1 80 ? -11.969 -23.504 -3.770 1.00 90.00 80 PRO A O 1
ATOM 650 N N . GLU A 1 81 ? -13.979 -22.957 -2.935 1.00 89.50 81 GLU A N 1
ATOM 651 C CA . GLU A 1 81 ? -14.787 -23.790 -3.836 1.00 89.50 81 GLU A CA 1
ATOM 652 C C . GLU A 1 81 ? -15.028 -23.134 -5.206 1.00 89.50 81 GLU A C 1
ATOM 654 O O . GLU A 1 81 ? -15.432 -23.804 -6.153 1.00 89.50 81 GLU A O 1
ATOM 659 N N . SER A 1 82 ? -14.771 -21.827 -5.336 1.00 89.44 82 SER A N 1
ATOM 660 C CA . SER A 1 82 ? -14.953 -21.088 -6.588 1.00 89.44 82 SER A CA 1
ATOM 661 C C . SER A 1 82 ? -13.636 -21.026 -7.358 1.00 89.44 82 SER A C 1
ATOM 663 O O . SER A 1 82 ? -12.751 -20.224 -7.049 1.00 89.44 82 SER A O 1
ATOM 665 N N . VAL A 1 83 ? -13.493 -21.904 -8.352 1.00 88.50 83 VAL A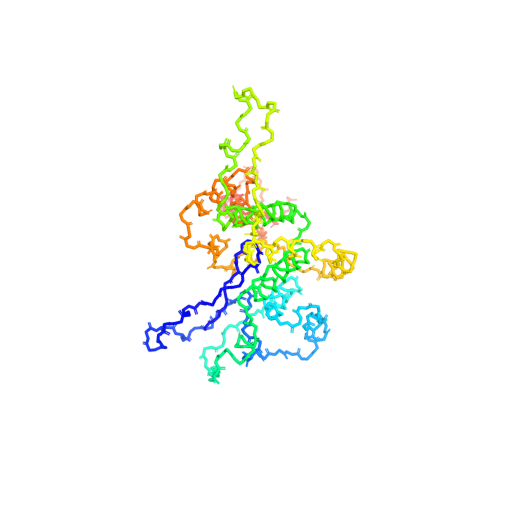 N 1
ATOM 666 C CA . VAL A 1 83 ? -12.261 -22.048 -9.138 1.00 88.50 83 VAL A CA 1
ATOM 667 C C . VAL A 1 83 ? -12.425 -21.400 -10.509 1.00 88.50 83 VAL A C 1
ATOM 669 O O . VAL A 1 83 ? -13.315 -21.751 -11.279 1.00 88.50 83 VAL A O 1
ATOM 672 N N . VAL A 1 84 ? -11.518 -20.474 -10.828 1.00 88.19 84 VAL A N 1
ATOM 673 C CA . VAL A 1 84 ? -11.425 -19.821 -12.138 1.00 88.19 84 VAL A CA 1
ATOM 674 C C . VAL A 1 84 ? -10.056 -20.112 -12.741 1.00 88.19 84 VAL A C 1
ATOM 676 O O . VAL A 1 84 ? -9.025 -19.851 -12.118 1.00 88.19 84 VAL A O 1
ATOM 679 N N . TYR A 1 85 ? -10.043 -20.621 -13.971 1.00 86.38 85 TYR A N 1
ATOM 680 C CA . TYR A 1 85 ? -8.822 -20.810 -14.748 1.00 86.38 85 TYR A CA 1
ATOM 681 C C . TYR A 1 85 ? -8.530 -19.540 -15.542 1.00 86.38 85 TYR A C 1
ATOM 683 O O . TYR A 1 85 ? -9.303 -19.146 -16.413 1.00 86.38 85 TYR A O 1
ATOM 691 N N . HIS A 1 86 ? -7.412 -18.890 -15.230 1.00 80.94 86 HIS A N 1
ATOM 692 C CA . HIS A 1 86 ? -7.018 -17.632 -15.852 1.00 80.94 86 HIS A CA 1
ATOM 693 C C . HIS A 1 86 ? -5.732 -17.805 -16.660 1.00 80.94 86 HIS A C 1
ATOM 695 O O . HIS A 1 86 ? -4.702 -18.242 -16.140 1.00 80.94 86 HIS A O 1
ATOM 701 N N . HIS A 1 87 ? -5.773 -17.417 -17.934 1.00 78.81 87 HIS A N 1
ATOM 702 C CA . HIS A 1 87 ? -4.589 -17.384 -18.780 1.00 78.81 87 HIS A CA 1
ATOM 703 C C . HIS A 1 87 ? -3.771 -16.118 -18.473 1.00 78.81 87 HIS A C 1
ATOM 705 O O . HIS A 1 87 ? -4.063 -15.025 -18.959 1.00 78.81 87 HIS A O 1
ATOM 711 N N . HIS A 1 88 ? -2.749 -16.253 -17.625 1.00 68.06 88 HIS A N 1
ATOM 712 C CA . HIS A 1 88 ? -1.962 -15.118 -17.138 1.00 68.06 88 HIS A CA 1
ATOM 713 C C . HIS A 1 88 ? -1.246 -14.322 -18.253 1.00 68.06 88 HIS A C 1
ATOM 715 O O . HIS A 1 88 ? -0.903 -14.843 -19.313 1.00 68.06 88 HIS A O 1
ATOM 721 N N . HIS A 1 89 ? -0.927 -13.058 -17.943 1.00 65.00 89 HIS A N 1
ATOM 722 C CA . HIS A 1 89 ? -0.042 -12.172 -18.717 1.00 65.00 89 HIS A CA 1
ATOM 723 C C . HIS A 1 89 ? -0.562 -11.662 -20.071 1.00 65.00 89 HIS A C 1
ATOM 725 O O . HIS A 1 89 ? 0.252 -11.204 -20.870 1.00 65.00 89 HIS A O 1
ATOM 731 N N . GLY A 1 90 ? -1.875 -11.658 -20.329 1.00 63.62 90 GLY A N 1
ATOM 732 C CA . GLY A 1 90 ? -2.428 -11.035 -21.544 1.00 63.62 90 GLY A CA 1
ATOM 733 C C . GLY A 1 90 ? -1.953 -9.584 -21.724 1.00 63.62 90 GLY A C 1
ATOM 734 O O . GLY A 1 90 ? -1.284 -9.261 -22.700 1.00 63.62 90 GLY A O 1
ATOM 735 N N . THR A 1 91 ? -2.190 -8.741 -20.717 1.00 62.81 91 THR A N 1
ATOM 736 C CA . THR A 1 91 ? -1.787 -7.324 -20.718 1.00 62.81 91 THR A CA 1
ATOM 737 C C . THR A 1 91 ? -0.292 -7.122 -20.440 1.00 62.81 91 THR A C 1
ATOM 739 O O . THR A 1 91 ? 0.330 -6.233 -21.014 1.00 62.81 91 THR A O 1
ATOM 742 N N . SER A 1 92 ? 0.326 -7.972 -19.608 1.00 64.88 92 SER A N 1
ATOM 743 C CA . SER A 1 92 ? 1.748 -7.839 -19.244 1.00 64.88 92 SER A CA 1
ATOM 744 C C . SER A 1 92 ? 2.704 -8.012 -20.417 1.00 64.88 92 SER A C 1
ATOM 746 O O . SER A 1 92 ? 3.775 -7.423 -20.399 1.00 64.88 92 SER A O 1
ATOM 748 N N . LYS A 1 93 ? 2.331 -8.795 -21.436 1.00 69.00 93 LYS A N 1
ATOM 749 C CA . LYS A 1 93 ? 3.157 -8.994 -22.637 1.00 69.00 93 LYS A CA 1
ATOM 750 C C . LYS A 1 93 ? 3.201 -7.768 -23.557 1.00 69.00 93 LYS A C 1
ATOM 752 O O . LYS A 1 93 ? 4.052 -7.713 -24.435 1.00 69.00 93 LYS A O 1
ATOM 757 N N . ILE A 1 94 ? 2.296 -6.806 -23.367 1.00 76.00 94 ILE A N 1
ATOM 758 C CA . ILE A 1 94 ? 2.197 -5.591 -24.190 1.00 76.00 94 ILE A CA 1
ATOM 759 C C . ILE A 1 94 ? 3.205 -4.529 -23.723 1.00 76.00 94 ILE A C 1
ATOM 761 O O . ILE A 1 94 ? 3.680 -3.719 -24.520 1.00 76.00 94 ILE A O 1
ATOM 765 N N . PHE A 1 95 ? 3.544 -4.520 -22.433 1.00 83.69 95 PHE A N 1
ATOM 766 C CA . PHE A 1 95 ? 4.401 -3.504 -21.831 1.00 83.69 95 PHE A CA 1
ATOM 767 C C . PHE A 1 95 ? 5.819 -4.022 -21.602 1.00 83.69 95 PHE A C 1
ATOM 769 O O . PHE A 1 95 ? 6.025 -5.139 -21.137 1.00 83.69 95 PHE A O 1
ATOM 776 N N . SER A 1 96 ? 6.801 -3.168 -21.878 1.00 89.81 96 SER A N 1
ATOM 777 C CA . SER A 1 96 ? 8.187 -3.398 -21.485 1.00 89.81 96 SER A CA 1
ATOM 778 C C . SER A 1 96 ? 8.352 -3.314 -19.961 1.00 89.81 96 SER A C 1
ATOM 780 O O . SER A 1 96 ? 7.532 -2.706 -19.265 1.00 89.81 96 SER A O 1
ATOM 782 N N . GLU A 1 97 ? 9.409 -3.927 -19.423 1.00 89.19 97 GLU A N 1
ATOM 783 C CA . GLU A 1 97 ? 9.630 -4.020 -17.971 1.00 89.19 97 GLU A CA 1
ATOM 784 C C . GLU A 1 97 ? 9.710 -2.653 -17.277 1.00 89.19 97 GLU A C 1
ATOM 786 O O . GLU A 1 97 ? 9.204 -2.494 -16.166 1.00 89.19 97 GLU A O 1
ATOM 791 N N . ASP A 1 98 ? 10.271 -1.647 -17.949 1.00 91.94 98 ASP A N 1
ATOM 792 C CA . ASP A 1 98 ? 10.348 -0.263 -17.479 1.00 91.94 98 ASP A CA 1
ATOM 793 C C . ASP A 1 98 ? 8.953 0.371 -17.340 1.00 91.94 98 ASP A C 1
ATOM 795 O O . ASP A 1 98 ? 8.612 0.913 -16.286 1.00 91.94 98 ASP A O 1
ATOM 799 N N . LYS A 1 99 ? 8.077 0.194 -18.337 1.00 93.50 99 LYS A N 1
ATOM 800 C CA . LYS A 1 99 ? 6.682 0.667 -18.278 1.00 93.50 99 LYS A CA 1
ATOM 801 C C . LYS A 1 99 ? 5.887 -0.042 -17.185 1.00 93.50 99 LYS A C 1
ATOM 803 O O . LYS A 1 99 ? 5.128 0.598 -16.457 1.00 93.50 99 LYS A O 1
ATOM 808 N N . LEU A 1 100 ? 6.078 -1.354 -17.037 1.00 92.75 100 LEU A N 1
ATOM 809 C CA . LEU A 1 100 ? 5.463 -2.119 -15.952 1.00 92.75 100 LEU A CA 1
ATOM 810 C C . LEU A 1 100 ? 5.938 -1.615 -14.592 1.00 92.75 100 LEU A C 1
ATOM 812 O O . LEU A 1 100 ? 5.125 -1.435 -13.689 1.00 92.75 100 LEU A O 1
ATOM 816 N N . ARG A 1 101 ? 7.238 -1.360 -14.438 1.00 93.44 101 ARG A N 1
ATOM 817 C CA . ARG A 1 101 ? 7.798 -0.795 -13.213 1.00 93.44 101 ARG A CA 1
ATOM 818 C C . ARG A 1 101 ? 7.180 0.566 -12.912 1.00 93.44 101 ARG A C 1
ATOM 820 O O . ARG A 1 101 ? 6.680 0.737 -11.807 1.00 93.44 101 ARG A O 1
ATOM 827 N N . PHE A 1 102 ? 7.127 1.480 -13.881 1.00 96.31 102 PHE A N 1
ATOM 828 C CA . PHE A 1 102 ? 6.475 2.784 -13.716 1.00 96.31 102 PHE A CA 1
ATOM 829 C C . PHE A 1 102 ? 5.044 2.647 -13.167 1.00 96.31 102 PHE A C 1
ATOM 831 O O . PHE A 1 102 ? 4.731 3.228 -12.128 1.00 96.31 102 PHE A O 1
ATOM 838 N N . LEU A 1 103 ? 4.204 1.814 -13.798 1.00 95.44 103 LEU A N 1
ATOM 839 C CA . LEU A 1 103 ? 2.816 1.603 -13.367 1.00 95.44 103 LEU A CA 1
ATOM 840 C C . LEU A 1 103 ? 2.733 1.027 -11.948 1.00 95.44 103 LEU A C 1
ATOM 842 O O . LEU A 1 103 ? 1.990 1.540 -11.113 1.00 95.44 103 LEU A O 1
ATOM 846 N N . LYS A 1 104 ? 3.525 -0.009 -11.645 1.00 95.19 104 LYS A N 1
ATOM 847 C CA . LYS A 1 104 ? 3.537 -0.653 -10.321 1.00 95.19 104 LYS A CA 1
ATOM 848 C C . LYS A 1 104 ? 4.050 0.279 -9.222 1.00 95.19 104 LYS A C 1
ATOM 850 O O . LYS A 1 104 ? 3.640 0.147 -8.074 1.00 95.19 104 LYS A O 1
ATOM 855 N N . GLU A 1 105 ? 4.968 1.190 -9.526 1.00 96.19 105 GLU A N 1
ATOM 856 C CA . GLU A 1 105 ? 5.447 2.196 -8.575 1.00 96.19 105 GLU A CA 1
ATOM 857 C C . GLU A 1 105 ? 4.407 3.270 -8.311 1.00 96.19 105 GLU A C 1
ATOM 859 O O . GLU A 1 105 ? 4.007 3.468 -7.162 1.00 96.19 105 GLU A O 1
ATOM 864 N N . ARG A 1 106 ? 3.903 3.882 -9.379 1.00 97.25 106 ARG A N 1
ATOM 865 C CA . ARG A 1 106 ? 2.907 4.946 -9.311 1.00 97.25 106 ARG A CA 1
ATOM 866 C C . ARG A 1 106 ? 1.638 4.474 -8.601 1.00 97.25 106 ARG A C 1
ATOM 868 O O . ARG A 1 106 ? 1.192 5.101 -7.644 1.00 97.25 106 ARG A O 1
ATOM 875 N N . ASN A 1 107 ? 1.084 3.337 -9.018 1.00 97.94 107 ASN A N 1
ATOM 876 C CA . ASN A 1 107 ? -0.189 2.845 -8.487 1.00 97.94 107 ASN A CA 1
ATOM 877 C C . ASN A 1 107 ? -0.076 2.416 -7.012 1.00 97.94 107 ASN A C 1
ATOM 879 O O . ASN A 1 107 ? -1.034 2.534 -6.242 1.00 97.94 107 ASN A O 1
ATOM 883 N N . SER A 1 108 ? 1.111 1.973 -6.588 1.00 97.25 108 SER A N 1
ATOM 884 C CA . SER A 1 108 ? 1.407 1.692 -5.180 1.00 97.25 108 SER A CA 1
ATOM 885 C C . SER A 1 108 ? 1.392 2.975 -4.348 1.00 97.25 108 SER A C 1
ATOM 887 O O . SER A 1 108 ? 0.731 3.014 -3.312 1.00 97.25 108 SER A O 1
ATOM 889 N N . LEU A 1 109 ? 2.031 4.051 -4.831 1.00 98.12 109 LEU A N 1
ATOM 890 C CA . LEU A 1 109 ? 2.000 5.365 -4.176 1.00 98.12 109 LEU A CA 1
ATOM 891 C C . LEU A 1 109 ? 0.571 5.898 -4.048 1.00 98.12 109 LEU A C 1
ATOM 893 O O . LEU A 1 109 ? 0.188 6.361 -2.974 1.00 98.12 109 LEU A O 1
ATOM 897 N N . TYR A 1 110 ? -0.241 5.766 -5.101 1.00 98.50 110 TYR A N 1
ATOM 898 C CA . TYR A 1 110 ? -1.654 6.152 -5.061 1.00 98.50 110 TYR A CA 1
ATOM 899 C C . TYR A 1 110 ? -2.413 5.365 -3.990 1.00 98.50 110 TYR A C 1
ATOM 901 O O . TYR A 1 110 ? -3.183 5.940 -3.223 1.00 98.50 110 TYR A O 1
ATOM 909 N N . SER A 1 111 ? -2.186 4.052 -3.911 1.00 98.00 111 SER A N 1
ATOM 910 C CA . SER A 1 111 ? -2.844 3.181 -2.933 1.00 98.00 111 SER A CA 1
ATOM 911 C C . SER A 1 111 ? -2.459 3.548 -1.498 1.00 98.00 111 SER A C 1
ATOM 913 O O . SER A 1 111 ? -3.345 3.698 -0.655 1.00 98.00 111 SER A O 1
ATOM 915 N N . VAL A 1 112 ? -1.165 3.754 -1.224 1.00 98.06 112 VAL A N 1
ATOM 916 C CA . VAL A 1 112 ? -0.661 4.188 0.092 1.00 98.06 112 VAL A CA 1
ATOM 917 C C . VAL A 1 112 ? -1.278 5.528 0.474 1.00 98.06 112 VAL A C 1
ATOM 919 O O . VAL A 1 112 ? -1.870 5.655 1.547 1.00 98.06 112 VAL A O 1
ATOM 922 N N . PHE A 1 113 ? -1.195 6.512 -0.424 1.00 98.50 113 PHE A N 1
ATOM 923 C CA . PHE A 1 113 ? -1.672 7.862 -0.159 1.00 98.50 113 PHE A CA 1
ATOM 924 C C . PHE A 1 113 ? -3.182 7.932 0.031 1.00 98.50 113 PHE A C 1
ATOM 926 O O . PHE A 1 113 ? -3.648 8.699 0.860 1.00 98.50 113 PHE A O 1
ATOM 933 N N . LYS A 1 114 ? -3.976 7.136 -0.686 1.00 98.12 114 LYS A N 1
ATOM 934 C CA . LYS A 1 114 ? -5.437 7.157 -0.535 1.00 98.12 114 LYS A CA 1
ATOM 935 C C . LYS A 1 114 ? -5.928 6.401 0.700 1.00 98.12 114 LYS A C 1
ATOM 937 O O . LYS A 1 114 ? -6.914 6.828 1.303 1.00 98.12 114 LYS A O 1
ATOM 942 N N . ASN A 1 115 ? -5.283 5.286 1.064 1.00 97.75 115 ASN A N 1
ATOM 943 C CA . ASN A 1 115 ? -5.889 4.289 1.954 1.00 97.75 115 ASN A CA 1
ATOM 944 C C . ASN A 1 115 ? -5.312 4.212 3.375 1.00 97.75 115 ASN A C 1
ATOM 946 O O . ASN A 1 115 ? -6.035 3.742 4.252 1.00 97.75 115 ASN A O 1
ATOM 950 N N . TYR A 1 116 ? -4.086 4.667 3.656 1.00 97.69 116 TYR A N 1
ATOM 951 C CA . TYR A 1 116 ? -3.617 4.779 5.051 1.00 97.69 116 TYR A CA 1
ATOM 952 C C . TYR A 1 116 ? -4.372 5.876 5.804 1.00 97.69 116 TYR A C 1
ATOM 954 O O . TYR A 1 116 ? -4.767 6.875 5.206 1.00 97.69 116 TYR A O 1
ATOM 962 N N . ASP A 1 117 ? -4.591 5.722 7.106 1.00 95.75 117 ASP A N 1
ATOM 963 C CA . ASP A 1 117 ? -5.125 6.791 7.952 1.00 95.75 117 ASP A CA 1
ATOM 964 C C . ASP A 1 117 ? -4.090 7.915 8.141 1.00 95.75 117 ASP A C 1
ATOM 966 O O . ASP A 1 117 ? -2.904 7.743 7.854 1.00 95.75 117 ASP A O 1
ATOM 970 N N . ASP A 1 118 ? -4.529 9.095 8.583 1.00 93.62 118 ASP A N 1
ATOM 971 C CA . ASP A 1 118 ? -3.643 10.264 8.715 1.00 93.62 118 ASP A CA 1
ATOM 972 C C . ASP A 1 118 ? -2.501 10.034 9.713 1.00 93.62 118 ASP A C 1
ATOM 974 O O . ASP A 1 118 ? -1.392 10.539 9.532 1.00 93.62 118 ASP A O 1
ATOM 978 N N . LYS A 1 119 ? -2.746 9.224 10.750 1.00 92.56 119 LYS A N 1
ATOM 979 C CA . LYS A 1 119 ? -1.764 8.923 11.794 1.00 92.56 119 LYS A CA 1
ATOM 980 C C . LYS A 1 119 ? -0.593 8.108 11.246 1.00 92.56 119 LYS A C 1
ATOM 982 O O . LYS A 1 119 ? 0.548 8.312 11.669 1.00 92.56 119 LYS A O 1
ATOM 987 N N . ASN A 1 120 ? -0.867 7.167 10.348 1.00 94.69 120 ASN A N 1
ATOM 988 C CA . ASN A 1 120 ? 0.138 6.253 9.814 1.00 94.69 120 ASN A CA 1
ATOM 989 C C . ASN A 1 120 ? 0.726 6.738 8.490 1.00 94.69 120 ASN A C 1
ATOM 991 O O . ASN A 1 120 ? 1.886 6.423 8.205 1.00 94.69 120 ASN A O 1
ATOM 995 N N . LEU A 1 121 ? -0.030 7.519 7.708 1.00 96.69 121 LEU A N 1
ATOM 996 C CA . LEU A 1 121 ? 0.356 7.921 6.359 1.00 96.69 121 LEU A CA 1
ATOM 997 C C . LEU A 1 121 ? 1.742 8.563 6.329 1.00 96.69 121 LEU A C 1
ATOM 999 O O . LEU A 1 121 ? 2.585 8.104 5.574 1.00 96.69 121 LEU A O 1
ATOM 1003 N N . ALA A 1 122 ? 2.021 9.564 7.168 1.00 94.75 122 ALA A N 1
ATOM 1004 C CA . ALA A 1 122 ? 3.301 10.278 7.121 1.00 94.75 122 ALA A CA 1
ATOM 1005 C C . ALA A 1 122 ? 4.519 9.342 7.291 1.00 94.75 122 ALA A C 1
ATOM 1007 O O . ALA A 1 122 ? 5.516 9.463 6.575 1.00 94.75 122 ALA A O 1
ATOM 1008 N N . LYS A 1 123 ? 4.428 8.358 8.196 1.00 94.94 123 LYS A N 1
ATOM 1009 C CA . LYS A 1 123 ? 5.510 7.387 8.440 1.00 94.94 123 LYS A CA 1
ATOM 1010 C C . LYS A 1 123 ? 5.640 6.383 7.306 1.00 94.94 123 LYS A C 1
ATOM 1012 O O . LYS A 1 123 ? 6.739 6.108 6.839 1.00 94.94 123 LYS A O 1
ATOM 1017 N N . VAL A 1 124 ? 4.519 5.824 6.864 1.00 96.44 124 VAL A N 1
ATOM 1018 C CA . VAL A 1 124 ? 4.534 4.790 5.829 1.00 96.44 124 VAL A CA 1
ATOM 1019 C C . VAL A 1 124 ? 4.895 5.382 4.467 1.00 96.44 124 VAL A C 1
ATOM 1021 O O . VAL A 1 124 ? 5.675 4.789 3.725 1.00 96.44 124 VAL A O 1
ATOM 1024 N N . PHE A 1 125 ? 4.398 6.577 4.158 1.00 96.75 125 PHE A N 1
ATOM 1025 C CA . PHE A 1 125 ? 4.674 7.281 2.912 1.00 96.75 125 PHE A CA 1
ATOM 1026 C C . PHE A 1 125 ? 6.139 7.714 2.812 1.00 96.75 125 PHE A C 1
ATOM 1028 O O . PHE A 1 125 ? 6.768 7.477 1.784 1.00 96.75 125 PHE A O 1
ATOM 1035 N N . SER A 1 126 ? 6.722 8.250 3.891 1.00 95.81 126 SER A N 1
ATOM 1036 C CA . SER A 1 126 ? 8.160 8.562 3.921 1.00 95.81 126 SER A CA 1
ATOM 1037 C C . SER A 1 126 ? 9.024 7.310 3.749 1.00 95.81 126 SER A C 1
ATOM 1039 O O . SER A 1 126 ? 9.956 7.327 2.948 1.00 95.81 126 SER A O 1
ATOM 1041 N N . GLY A 1 127 ? 8.669 6.199 4.404 1.00 96.25 127 GLY A N 1
ATOM 1042 C CA . GLY A 1 127 ? 9.324 4.908 4.176 1.00 96.25 127 GLY A CA 1
ATOM 1043 C C . GLY A 1 127 ? 9.177 4.396 2.742 1.00 96.25 127 GLY A C 1
ATOM 1044 O O . GLY A 1 127 ? 10.130 3.870 2.179 1.00 96.25 127 GLY A O 1
ATOM 1045 N N . THR A 1 128 ? 8.008 4.582 2.127 1.00 97.00 128 THR A N 1
ATOM 1046 C CA . THR A 1 128 ? 7.751 4.175 0.735 1.00 97.00 128 THR A CA 1
ATOM 1047 C C . THR A 1 128 ? 8.620 4.970 -0.238 1.00 97.00 128 THR A C 1
ATOM 1049 O O . THR A 1 128 ? 9.293 4.386 -1.083 1.00 97.00 128 THR A O 1
ATOM 1052 N N . LEU A 1 129 ? 8.672 6.298 -0.096 1.00 96.31 129 LEU A N 1
ATOM 1053 C CA . LEU A 1 129 ? 9.534 7.148 -0.920 1.00 96.31 129 LEU A CA 1
ATOM 1054 C C . LEU A 1 129 ? 11.016 6.808 -0.724 1.00 96.31 129 LEU A C 1
ATOM 1056 O O . LEU A 1 129 ? 11.748 6.663 -1.702 1.00 96.31 129 LEU A O 1
ATOM 1060 N N . ALA A 1 130 ? 11.455 6.620 0.523 1.00 96.00 130 ALA A N 1
ATOM 1061 C CA . ALA A 1 130 ? 12.828 6.229 0.827 1.00 96.00 130 ALA A CA 1
ATOM 1062 C C . ALA A 1 130 ? 13.196 4.875 0.197 1.00 96.00 130 ALA A C 1
ATOM 1064 O O . ALA A 1 130 ? 14.287 4.735 -0.355 1.00 96.00 130 ALA A O 1
ATOM 1065 N N . ASN A 1 131 ? 12.282 3.902 0.185 1.00 95.25 131 ASN A N 1
ATOM 1066 C CA . ASN A 1 131 ? 12.505 2.626 -0.490 1.00 95.25 131 ASN A CA 1
ATOM 1067 C C . ASN A 1 131 ? 12.532 2.740 -2.024 1.00 95.25 131 ASN A C 1
ATOM 1069 O O . ASN A 1 131 ? 13.294 2.016 -2.669 1.00 95.25 131 ASN A O 1
ATOM 1073 N N . ILE A 1 132 ? 11.742 3.641 -2.621 1.00 95.50 132 ILE A N 1
ATOM 1074 C CA . ILE A 1 132 ? 11.828 3.944 -4.058 1.00 95.50 132 ILE A CA 1
ATOM 1075 C C . ILE A 1 132 ? 13.227 4.471 -4.392 1.00 95.50 132 ILE A C 1
ATOM 1077 O O . ILE A 1 132 ? 13.851 3.968 -5.326 1.00 95.50 132 ILE A O 1
ATOM 1081 N N . PHE A 1 133 ? 13.750 5.415 -3.603 1.00 95.06 133 PHE A N 1
ATOM 1082 C CA . PHE A 1 133 ? 15.115 5.923 -3.770 1.00 95.06 133 PHE A CA 1
ATOM 1083 C C . PHE A 1 133 ? 16.172 4.846 -3.531 1.00 95.06 133 PHE A C 1
ATOM 1085 O O . PHE A 1 133 ? 17.076 4.697 -4.344 1.00 95.06 133 PHE A O 1
ATOM 1092 N N . ASN A 1 134 ? 16.026 4.032 -2.484 1.00 94.81 134 ASN A N 1
ATOM 1093 C CA . ASN A 1 134 ? 16.910 2.896 -2.224 1.00 94.81 134 ASN A CA 1
ATOM 1094 C C . ASN A 1 134 ? 16.994 1.964 -3.444 1.00 94.81 134 ASN A C 1
ATOM 1096 O O . ASN A 1 134 ? 18.083 1.570 -3.851 1.00 94.81 134 ASN A O 1
ATOM 1100 N N . ARG A 1 135 ? 15.859 1.666 -4.091 1.00 92.44 135 ARG A N 1
ATOM 1101 C CA . ARG A 1 135 ? 15.856 0.858 -5.316 1.00 92.44 135 ARG A CA 1
ATOM 1102 C C . ARG A 1 135 ? 16.502 1.583 -6.495 1.00 92.44 135 ARG A C 1
ATOM 1104 O O . ARG A 1 135 ? 17.274 0.962 -7.213 1.00 92.44 135 ARG A O 1
ATOM 1111 N N . ILE A 1 136 ? 16.218 2.877 -6.677 1.00 93.19 136 ILE A N 1
ATOM 1112 C CA . ILE A 1 136 ? 16.873 3.709 -7.700 1.00 93.19 136 ILE A CA 1
ATOM 1113 C C . ILE A 1 136 ? 18.392 3.635 -7.540 1.00 93.19 136 ILE A C 1
ATOM 1115 O O . ILE A 1 136 ? 19.069 3.387 -8.525 1.00 93.19 136 ILE A O 1
ATOM 1119 N N . PHE A 1 137 ? 18.923 3.785 -6.326 1.00 91.19 137 PHE A N 1
ATOM 1120 C CA . PHE A 1 137 ? 20.366 3.769 -6.075 1.00 91.19 137 PHE A CA 1
ATOM 1121 C C . PHE A 1 137 ? 21.001 2.389 -6.250 1.00 91.19 137 PHE A C 1
ATOM 1123 O O . PHE A 1 137 ? 22.137 2.300 -6.693 1.00 91.19 137 PHE A O 1
ATOM 1130 N N . VAL A 1 138 ? 20.278 1.313 -5.938 1.00 89.62 138 VAL A N 1
ATOM 1131 C CA . VAL A 1 138 ? 20.748 -0.058 -6.197 1.00 89.62 138 VAL A CA 1
ATOM 1132 C C . VAL A 1 138 ? 20.806 -0.349 -7.700 1.00 89.62 138 VAL A C 1
ATOM 1134 O O . VAL A 1 138 ? 21.756 -0.968 -8.176 1.00 89.62 138 VAL A O 1
ATOM 1137 N N . ASP A 1 139 ? 19.818 0.126 -8.458 1.00 88.50 139 ASP A N 1
ATOM 1138 C CA . ASP A 1 139 ? 19.768 -0.055 -9.911 1.00 88.50 139 ASP A CA 1
ATOM 1139 C C . ASP A 1 139 ? 20.711 0.918 -10.651 1.00 88.50 139 ASP A C 1
ATOM 1141 O O . ASP A 1 139 ? 21.175 0.626 -11.758 1.00 88.50 139 ASP A O 1
ATOM 1145 N N . PHE A 1 140 ? 21.005 2.074 -10.049 1.00 86.31 140 PHE A N 1
ATOM 1146 C CA . PHE A 1 140 ? 21.880 3.105 -10.593 1.00 86.31 140 PHE A CA 1
ATOM 1147 C C . PHE A 1 140 ? 23.342 2.825 -10.229 1.00 86.31 140 PHE A C 1
ATOM 1149 O O . PHE A 1 140 ? 23.829 3.169 -9.156 1.00 86.31 140 PHE A O 1
ATOM 1156 N N . LYS A 1 141 ? 24.064 2.197 -11.158 1.00 78.12 141 LYS A N 1
ATOM 1157 C CA . LYS A 1 141 ? 25.467 1.786 -10.994 1.00 78.12 141 LYS A CA 1
ATOM 1158 C C . LYS A 1 141 ? 26.451 2.945 -11.207 1.00 78.12 141 LYS A C 1
ATOM 1160 O O . LYS A 1 141 ? 27.299 2.878 -12.092 1.00 78.12 141 LYS A O 1
ATOM 1165 N N . PHE A 1 142 ? 26.318 4.007 -10.420 1.00 81.69 142 PHE A N 1
ATOM 1166 C CA . PHE A 1 142 ? 27.197 5.175 -10.462 1.00 81.69 142 PHE A CA 1
ATOM 1167 C C . PHE A 1 142 ? 28.079 5.242 -9.212 1.00 81.69 142 PHE A C 1
ATOM 1169 O O . PHE A 1 142 ? 27.572 5.240 -8.088 1.00 81.69 142 PHE A O 1
ATOM 1176 N N . ASP A 1 143 ? 29.399 5.326 -9.401 1.00 81.62 143 ASP A N 1
ATOM 1177 C CA . ASP A 1 143 ? 30.351 5.497 -8.299 1.00 81.62 143 ASP A CA 1
ATOM 1178 C C . ASP A 1 143 ? 30.421 6.961 -7.848 1.00 81.62 143 ASP A C 1
ATOM 1180 O O . ASP A 1 143 ? 31.355 7.712 -8.136 1.00 81.62 143 ASP A O 1
ATOM 1184 N N . TYR A 1 144 ? 29.391 7.365 -7.109 1.00 83.94 144 TYR A N 1
ATOM 1185 C CA . TYR A 1 144 ? 29.287 8.718 -6.581 1.00 83.94 144 TYR A CA 1
ATOM 1186 C C . TYR A 1 144 ? 30.390 9.050 -5.564 1.00 83.94 144 TYR A C 1
ATOM 1188 O O . TYR A 1 144 ? 30.664 10.225 -5.348 1.00 83.94 144 TYR A O 1
ATOM 1196 N N . LYS A 1 145 ? 31.010 8.050 -4.921 1.00 85.94 145 LYS A N 1
ATOM 1197 C CA . LYS A 1 145 ? 32.040 8.288 -3.901 1.00 85.94 145 LYS A CA 1
ATOM 1198 C C . LYS A 1 145 ? 33.331 8.770 -4.532 1.00 85.94 145 LYS A C 1
ATOM 1200 O O . LYS A 1 145 ? 33.904 9.723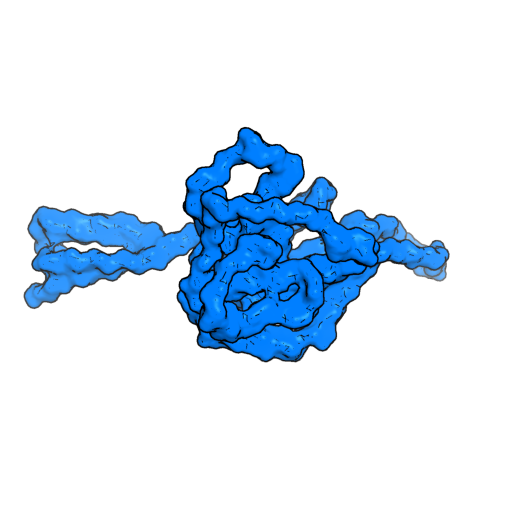 -4.027 1.00 85.94 145 LYS A O 1
ATOM 1205 N N . SER A 1 146 ? 33.751 8.133 -5.624 1.00 83.62 146 SER A N 1
ATOM 1206 C CA . SER A 1 146 ? 34.906 8.605 -6.384 1.00 83.62 146 SER A CA 1
ATOM 1207 C C . SER A 1 146 ? 34.610 9.932 -7.078 1.00 83.62 146 SER A C 1
ATOM 1209 O O . SER A 1 146 ? 35.488 10.783 -7.141 1.00 83.62 146 SER A O 1
ATOM 1211 N N . TYR A 1 147 ? 33.395 10.112 -7.607 1.00 81.19 147 TYR A N 1
ATOM 1212 C CA . TYR A 1 147 ? 33.047 11.331 -8.336 1.00 81.19 147 TYR A CA 1
ATOM 1213 C C . TYR A 1 147 ? 32.937 12.565 -7.429 1.00 81.19 147 TYR A C 1
ATOM 1215 O O . TYR A 1 147 ? 33.413 13.636 -7.787 1.00 81.19 147 TYR A O 1
ATOM 1223 N N . TYR A 1 148 ? 32.328 12.420 -6.250 1.00 83.38 148 TYR A N 1
ATOM 1224 C CA . TYR A 1 148 ? 32.184 13.494 -5.262 1.00 83.38 148 TYR A CA 1
ATOM 1225 C C . TYR A 1 148 ? 33.255 13.427 -4.161 1.00 83.38 148 TYR A C 1
ATOM 1227 O O . TYR A 1 148 ? 32.989 13.809 -3.019 1.00 83.38 148 TYR A O 1
ATOM 1235 N N . ASP A 1 149 ? 34.458 12.935 -4.471 1.00 84.31 149 ASP A N 1
ATOM 1236 C CA . ASP A 1 149 ? 35.578 12.966 -3.531 1.00 84.31 149 ASP A CA 1
ATOM 1237 C C . ASP A 1 149 ? 36.159 14.384 -3.418 1.00 84.31 149 ASP A C 1
ATOM 1239 O O . ASP A 1 149 ? 37.085 14.781 -4.130 1.00 84.31 149 ASP A O 1
ATOM 1243 N N . LEU A 1 150 ? 35.609 15.144 -2.472 1.00 85.00 150 LEU A N 1
ATOM 1244 C CA . LEU A 1 150 ? 36.010 16.522 -2.180 1.00 85.00 150 LEU A CA 1
ATOM 1245 C C . LEU A 1 150 ? 37.397 16.635 -1.523 1.00 85.00 150 LEU A C 1
ATOM 1247 O O . LEU A 1 150 ? 37.854 17.748 -1.274 1.00 85.00 150 LEU A O 1
ATOM 1251 N N . SER A 1 151 ? 38.053 15.517 -1.191 1.00 84.50 151 SER A N 1
ATOM 1252 C CA . SER A 1 151 ? 39.418 15.533 -0.650 1.00 84.50 151 SER A CA 1
ATOM 1253 C C . SER A 1 151 ? 40.485 15.734 -1.730 1.00 84.50 151 SER A C 1
ATOM 1255 O O . SER A 1 151 ? 41.638 16.029 -1.412 1.00 84.50 151 SER A O 1
ATOM 1257 N N . THR A 1 152 ? 40.101 15.608 -3.002 1.00 74.06 152 THR A N 1
ATOM 1258 C 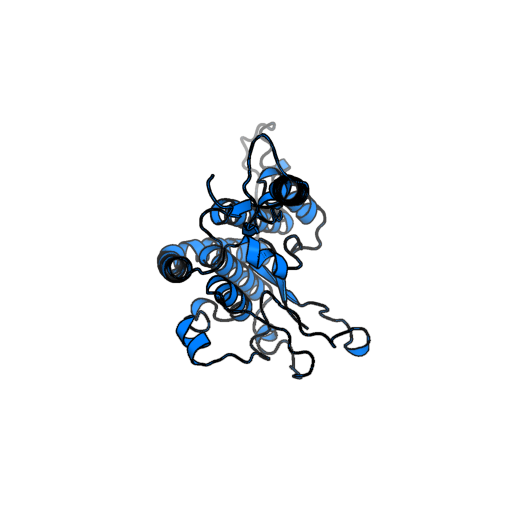CA . THR A 1 152 ? 40.976 15.831 -4.152 1.00 74.06 152 THR A CA 1
ATOM 1259 C C . THR A 1 152 ? 40.842 17.260 -4.684 1.00 74.06 152 THR A C 1
ATOM 1261 O O . THR A 1 152 ? 39.747 17.824 -4.730 1.00 74.06 152 THR A O 1
ATOM 1264 N N . ASP A 1 153 ? 41.970 17.854 -5.085 1.00 65.69 153 ASP A N 1
ATOM 1265 C CA . ASP A 1 153 ? 42.049 19.215 -5.632 1.00 65.69 153 ASP A CA 1
ATOM 1266 C C . ASP A 1 153 ? 41.419 19.245 -7.040 1.00 65.69 153 ASP A C 1
ATOM 1268 O O . ASP A 1 153 ? 42.068 19.034 -8.067 1.00 65.69 153 ASP A O 1
ATOM 1272 N N . SER A 1 154 ? 40.097 19.391 -7.084 1.00 61.97 154 SER A N 1
ATOM 1273 C CA . SER A 1 154 ? 39.251 19.189 -8.265 1.00 61.97 154 SER A CA 1
ATOM 1274 C C . SER A 1 154 ? 38.919 20.520 -8.943 1.00 61.97 154 SER A C 1
ATOM 1276 O O . SER A 1 154 ? 37.771 20.924 -9.080 1.00 61.97 154 SER A O 1
ATOM 1278 N N . SER A 1 155 ? 39.959 21.207 -9.420 1.00 56.41 155 SER A N 1
ATOM 1279 C CA . SER A 1 155 ? 39.826 22.297 -10.405 1.00 56.41 155 SER A CA 1
ATOM 1280 C C . SER A 1 155 ? 39.652 21.787 -11.845 1.00 56.41 155 SER A C 1
ATOM 1282 O O . SER A 1 155 ? 39.558 22.575 -12.785 1.00 56.41 155 SER A O 1
ATOM 1284 N N . LYS A 1 156 ? 39.603 20.464 -12.031 1.00 56.41 156 LYS A N 1
ATOM 1285 C CA . LYS A 1 156 ? 39.265 19.809 -13.293 1.00 56.41 156 LYS A CA 1
ATOM 1286 C C . LYS A 1 156 ? 37.946 19.082 -13.101 1.00 56.41 156 LYS A C 1
ATOM 1288 O O . LYS A 1 156 ? 37.899 18.124 -12.331 1.00 56.41 156 LYS A O 1
ATOM 1293 N N . ASP A 1 157 ? 36.906 19.539 -13.796 1.00 58.69 157 ASP A N 1
ATOM 1294 C CA . ASP A 1 157 ? 35.668 18.780 -13.937 1.00 58.69 157 ASP A CA 1
ATOM 1295 C C . ASP A 1 157 ? 36.042 17.362 -14.374 1.00 58.69 157 ASP A C 1
ATOM 1297 O O . ASP A 1 157 ? 36.711 17.171 -15.394 1.00 58.69 157 ASP A O 1
ATOM 1301 N N . ALA A 1 158 ? 35.681 16.361 -13.571 1.00 60.62 158 ALA A N 1
ATOM 1302 C CA . ALA A 1 158 ? 35.830 14.982 -13.999 1.00 60.62 158 ALA A CA 1
ATOM 1303 C C . ALA A 1 158 ? 35.016 14.828 -15.290 1.00 60.62 158 ALA A C 1
ATOM 1305 O O . ALA A 1 158 ? 33.807 15.070 -15.271 1.00 60.62 158 ALA A O 1
ATOM 1306 N N . GLU A 1 159 ? 35.675 14.466 -16.400 1.00 57.81 159 GLU A N 1
ATOM 1307 C CA . GLU A 1 159 ? 35.017 14.179 -17.677 1.00 57.81 159 GLU A CA 1
ATOM 1308 C C . GLU A 1 159 ? 34.025 13.033 -17.471 1.00 57.81 159 GLU A C 1
ATOM 1310 O O . GLU A 1 159 ? 34.326 11.845 -17.596 1.00 57.81 159 GLU A O 1
ATOM 1315 N N . THR A 1 160 ? 32.802 13.400 -17.118 1.00 58.44 160 THR A N 1
ATOM 1316 C CA . THR A 1 160 ? 31.659 12.515 -17.146 1.00 58.44 160 THR A CA 1
ATOM 1317 C C . THR A 1 160 ? 31.162 12.558 -18.568 1.00 58.44 160 THR A C 1
ATOM 1319 O O . THR A 1 160 ? 30.288 13.343 -18.916 1.00 58.44 160 THR A O 1
ATOM 1322 N N . GLY A 1 161 ? 31.754 11.723 -19.425 1.00 63.47 161 GLY A N 1
ATOM 1323 C CA . GLY A 1 161 ? 31.117 11.406 -20.701 1.00 63.47 161 GLY A CA 1
ATOM 1324 C C . GLY A 1 161 ? 29.638 11.055 -20.485 1.00 63.47 161 GLY A C 1
ATOM 1325 O O . GLY A 1 161 ? 29.241 10.712 -19.368 1.00 63.47 161 GLY A O 1
ATOM 1326 N N . ASP A 1 162 ? 28.822 11.145 -21.537 1.00 68.12 162 ASP A N 1
ATOM 1327 C CA . ASP A 1 162 ? 27.364 10.987 -21.454 1.00 68.12 162 ASP A CA 1
ATOM 1328 C C . ASP A 1 162 ? 26.935 9.808 -20.561 1.00 68.12 162 ASP A C 1
ATOM 1330 O O . ASP A 1 162 ? 27.001 8.632 -20.941 1.00 68.12 162 ASP A O 1
ATOM 1334 N N . GLN A 1 163 ? 26.461 10.122 -19.352 1.00 70.56 163 GLN A N 1
ATOM 1335 C CA . GLN A 1 163 ? 25.968 9.109 -18.432 1.00 70.56 163 GLN A CA 1
ATOM 1336 C C . GLN A 1 163 ? 24.570 8.677 -18.843 1.00 70.56 163 GLN A C 1
ATOM 1338 O O . GLN A 1 163 ? 23.559 9.315 -18.543 1.00 70.56 163 GLN A O 1
ATOM 1343 N N . LYS A 1 164 ? 24.502 7.540 -19.529 1.00 76.06 164 LYS A N 1
ATOM 1344 C CA . LYS A 1 164 ? 23.231 6.945 -19.917 1.00 76.06 164 LYS A CA 1
ATOM 1345 C C . LYS A 1 164 ? 22.582 6.250 -18.720 1.00 76.06 164 LYS A C 1
ATOM 1347 O O . LYS A 1 164 ? 22.976 5.152 -18.333 1.00 76.06 164 LYS A O 1
ATOM 1352 N N . ILE A 1 165 ? 21.548 6.874 -18.161 1.00 79.69 165 ILE A N 1
ATOM 1353 C CA . ILE A 1 165 ? 20.719 6.273 -17.109 1.00 79.69 165 ILE A CA 1
ATOM 1354 C C . ILE A 1 165 ? 19.894 5.127 -17.716 1.00 79.69 165 ILE A C 1
ATOM 1356 O O . ILE A 1 165 ? 19.261 5.289 -18.763 1.00 79.69 165 ILE A O 1
ATOM 1360 N N . SER A 1 166 ? 19.894 3.959 -17.067 1.00 85.88 166 SER A N 1
ATOM 1361 C CA . SER A 1 166 ? 19.028 2.841 -17.453 1.00 85.88 166 SER A CA 1
ATOM 1362 C C . SER A 1 166 ? 17.546 3.184 -17.256 1.00 85.88 166 SER A C 1
ATOM 1364 O O . SER A 1 166 ? 17.172 4.128 -16.552 1.00 85.88 166 SER A O 1
ATOM 1366 N N . LYS A 1 167 ? 16.658 2.431 -17.910 1.00 90.50 167 LYS A N 1
ATOM 1367 C CA . LYS A 1 167 ? 15.226 2.756 -17.922 1.00 90.50 167 LYS A CA 1
ATOM 1368 C C . LYS A 1 167 ? 14.557 2.482 -16.573 1.00 90.50 167 LYS A C 1
ATOM 1370 O O . LYS A 1 167 ? 13.568 3.128 -16.236 1.00 90.50 167 LYS A O 1
ATOM 1375 N N . GLU A 1 168 ? 15.078 1.549 -15.787 1.00 89.19 168 GLU A N 1
ATOM 1376 C CA . GLU A 1 168 ? 14.480 1.067 -14.542 1.00 89.19 168 GLU A CA 1
ATOM 1377 C C . GLU A 1 168 ? 14.564 2.089 -13.386 1.00 89.19 168 GLU A C 1
ATOM 1379 O O . GLU A 1 168 ? 13.515 2.361 -12.777 1.00 89.19 168 GLU A O 1
ATOM 1384 N N . PRO A 1 169 ? 15.730 2.714 -13.094 1.00 91.81 169 PRO A N 1
ATOM 1385 C CA . PRO A 1 169 ? 15.816 3.855 -12.181 1.00 91.81 169 PRO A CA 1
ATOM 1386 C C . PRO A 1 169 ? 14.927 5.013 -12.636 1.00 91.81 169 PRO A C 1
ATOM 1388 O O . PRO A 1 169 ? 14.147 5.540 -11.841 1.00 91.81 169 PRO A O 1
ATOM 1391 N N . LEU A 1 170 ? 14.975 5.352 -13.932 1.00 93.31 170 LEU A N 1
ATOM 1392 C CA . LEU A 1 170 ? 14.177 6.438 -14.498 1.00 93.31 170 LEU A CA 1
ATOM 1393 C C . LEU A 1 170 ? 12.676 6.181 -14.325 1.00 93.31 170 LEU A C 1
ATOM 1395 O O . LEU A 1 170 ? 11.941 7.082 -13.941 1.00 93.31 170 LEU A O 1
ATOM 1399 N N . SER A 1 171 ? 12.218 4.946 -14.523 1.00 95.62 171 SER A N 1
ATOM 1400 C CA . SER A 1 171 ? 10.810 4.570 -14.343 1.00 95.62 171 SER A CA 1
ATOM 1401 C C . SER A 1 171 ? 10.337 4.749 -12.904 1.00 95.62 171 SER A C 1
ATOM 1403 O O . SER A 1 171 ? 9.236 5.244 -12.675 1.00 95.62 171 SER A O 1
ATOM 1405 N N . SER A 1 172 ? 11.173 4.382 -11.928 1.00 95.25 172 SER A N 1
ATOM 1406 C CA . SER A 1 172 ? 10.858 4.579 -10.506 1.00 95.25 172 SER A CA 1
ATOM 1407 C C . SER A 1 172 ? 10.822 6.068 -10.145 1.00 95.25 172 SER A C 1
ATOM 1409 O O . SER A 1 172 ? 9.921 6.508 -9.434 1.00 95.25 172 SER A O 1
ATOM 1411 N N . LEU A 1 173 ? 11.762 6.851 -10.681 1.00 95.62 173 LEU A N 1
ATOM 1412 C CA . LEU A 1 173 ? 11.821 8.298 -10.479 1.00 95.62 173 LEU A CA 1
ATOM 1413 C C . LEU A 1 173 ? 10.616 9.009 -11.110 1.00 95.62 173 LEU A C 1
ATOM 1415 O O . LEU A 1 173 ? 9.990 9.856 -10.477 1.00 95.62 173 LEU A O 1
ATOM 1419 N N . MET A 1 174 ? 10.254 8.643 -12.341 1.00 97.06 174 MET A N 1
ATOM 1420 C CA . MET A 1 174 ? 9.100 9.212 -13.039 1.00 97.06 174 MET A CA 1
ATOM 1421 C C . MET A 1 174 ? 7.779 8.813 -12.389 1.00 97.06 174 MET A C 1
ATOM 1423 O O . MET A 1 174 ? 6.851 9.614 -12.389 1.00 97.06 174 MET A O 1
ATOM 1427 N N . ALA A 1 175 ? 7.686 7.628 -11.784 1.00 97.25 175 ALA A N 1
ATOM 1428 C CA . ALA A 1 175 ? 6.517 7.248 -10.999 1.00 97.25 175 ALA A CA 1
ATOM 1429 C C . ALA A 1 175 ? 6.337 8.141 -9.761 1.00 97.25 175 ALA A C 1
ATOM 1431 O O . ALA A 1 175 ? 5.221 8.574 -9.476 1.00 97.25 175 ALA A O 1
ATOM 1432 N N . ALA A 1 176 ? 7.431 8.463 -9.060 1.00 96.69 176 ALA A N 1
ATOM 1433 C CA . ALA A 1 176 ? 7.404 9.412 -7.950 1.00 96.69 176 ALA A CA 1
ATOM 1434 C C . ALA A 1 176 ? 7.042 10.828 -8.424 1.00 96.69 176 ALA A C 1
ATOM 1436 O O . ALA A 1 176 ? 6.212 11.476 -7.798 1.00 96.69 176 ALA A O 1
ATOM 1437 N N . ARG A 1 177 ? 7.594 11.290 -9.556 1.00 97.31 177 ARG A N 1
ATOM 1438 C CA . ARG A 1 177 ? 7.209 12.572 -10.171 1.00 97.31 177 ARG A CA 1
ATOM 1439 C C . ARG A 1 177 ? 5.713 12.618 -10.488 1.00 97.31 177 ARG A C 1
ATOM 1441 O O . ARG A 1 177 ? 5.041 13.556 -10.081 1.00 97.31 177 ARG A O 1
ATOM 1448 N N . ASN A 1 178 ? 5.194 11.599 -11.168 1.00 97.81 178 ASN A N 1
ATOM 1449 C CA . ASN A 1 178 ? 3.799 11.577 -11.590 1.00 97.81 178 ASN A CA 1
ATOM 1450 C C . ASN A 1 178 ? 2.822 11.550 -10.400 1.00 97.81 178 ASN A C 1
ATOM 1452 O O . ASN A 1 178 ? 1.746 12.129 -10.487 1.00 97.81 178 ASN A O 1
ATOM 1456 N N . PHE A 1 179 ? 3.209 10.976 -9.257 1.00 97.62 179 PHE A N 1
ATOM 1457 C CA . PHE A 1 179 ? 2.441 11.144 -8.021 1.00 97.62 179 PHE A CA 1
ATOM 1458 C C . PHE A 1 179 ? 2.233 12.618 -7.642 1.00 97.62 179 PHE A C 1
ATOM 1460 O O . PHE A 1 179 ? 1.134 12.982 -7.232 1.00 97.62 179 PHE A O 1
ATOM 1467 N N . PHE A 1 180 ? 3.257 13.463 -7.787 1.00 96.62 180 PHE A N 1
ATOM 1468 C CA . PHE A 1 180 ? 3.135 14.892 -7.497 1.00 96.62 180 PHE A CA 1
ATOM 1469 C C . PHE A 1 180 ? 2.308 15.630 -8.550 1.00 96.62 180 PHE A C 1
ATOM 1471 O O . PHE A 1 180 ? 1.526 16.503 -8.179 1.00 96.62 180 PHE A O 1
ATOM 1478 N N . ASP A 1 181 ? 2.429 15.248 -9.824 1.00 97.88 181 ASP A N 1
ATOM 1479 C CA . ASP A 1 181 ? 1.609 15.812 -10.904 1.00 97.88 181 ASP A CA 1
ATOM 1480 C C . ASP A 1 181 ? 0.104 15.573 -10.642 1.00 97.88 181 ASP A C 1
ATOM 1482 O O . ASP A 1 181 ? -0.717 16.465 -10.844 1.00 97.88 181 ASP A O 1
ATOM 1486 N N . ASP A 1 182 ? -0.252 14.395 -10.115 1.00 97.94 182 ASP A N 1
ATOM 1487 C CA . ASP A 1 182 ? -1.637 13.997 -9.826 1.00 97.94 182 ASP A CA 1
ATOM 1488 C C . ASP A 1 182 ? -2.087 14.280 -8.376 1.00 97.94 182 ASP A C 1
ATOM 1490 O O . ASP A 1 182 ? -3.218 13.958 -7.991 1.00 97.94 182 ASP A O 1
ATOM 1494 N N . LEU A 1 183 ? -1.237 14.903 -7.550 1.00 97.56 183 LEU A N 1
ATOM 1495 C CA . LEU A 1 183 ? -1.486 15.088 -6.116 1.00 97.56 183 LEU A CA 1
ATOM 1496 C C . LEU A 1 183 ? -2.812 15.805 -5.795 1.00 97.56 183 LEU A C 1
ATOM 1498 O O . LEU A 1 183 ? -3.528 15.303 -4.924 1.00 97.56 183 LEU A O 1
ATOM 1502 N N . PRO A 1 184 ? -3.206 16.909 -6.469 1.00 98.12 184 PRO A N 1
ATOM 1503 C CA . PRO A 1 184 ? -4.477 17.582 -6.179 1.00 98.12 184 PRO A CA 1
ATOM 1504 C C . PRO A 1 184 ? -5.684 16.641 -6.290 1.00 98.12 184 PRO A C 1
ATOM 1506 O O . PRO A 1 184 ? -6.518 16.562 -5.392 1.00 98.12 184 PRO A O 1
ATOM 1509 N N . LYS A 1 185 ? -5.718 15.829 -7.347 1.00 97.44 185 LYS A N 1
ATOM 1510 C CA . LYS A 1 185 ? -6.771 14.838 -7.584 1.00 97.44 185 LYS A CA 1
ATOM 1511 C C . LYS A 1 185 ? -6.730 13.693 -6.570 1.00 97.44 185 LYS A C 1
ATOM 1513 O O . LYS A 1 185 ? -7.770 13.177 -6.154 1.00 97.44 185 LYS A O 1
ATOM 1518 N N . LEU A 1 186 ? -5.535 13.271 -6.159 1.00 98.25 186 LEU A N 1
ATOM 1519 C CA . LEU A 1 186 ? -5.374 12.246 -5.128 1.00 98.25 186 LEU A CA 1
ATOM 1520 C C . LEU A 1 186 ? -5.865 12.727 -3.758 1.00 98.25 186 LEU A C 1
ATOM 1522 O O . LEU A 1 186 ? -6.406 11.911 -3.009 1.00 98.25 186 LEU A O 1
ATOM 1526 N N . ILE A 1 187 ? -5.721 14.018 -3.440 1.00 98.44 187 ILE A N 1
ATOM 1527 C CA . ILE A 1 187 ? -6.248 14.624 -2.207 1.00 98.44 187 ILE A CA 1
ATOM 1528 C C . ILE A 1 187 ? -7.773 14.503 -2.171 1.00 98.44 187 ILE A C 1
ATOM 1530 O O . ILE A 1 187 ? -8.299 13.918 -1.225 1.00 98.44 187 ILE A O 1
ATOM 1534 N N . GLU A 1 188 ? -8.479 14.914 -3.227 1.00 98.19 188 GLU A N 1
ATOM 1535 C CA . GLU A 1 188 ? -9.947 14.800 -3.301 1.00 98.19 188 GLU A CA 1
ATOM 1536 C C . GLU A 1 188 ? -10.422 13.348 -3.114 1.00 98.19 188 GLU A C 1
ATOM 1538 O O . GLU A 1 188 ? -11.363 13.040 -2.370 1.00 98.19 188 GLU A O 1
ATOM 1543 N N . LYS A 1 189 ? -9.733 12.403 -3.766 1.00 97.94 189 LYS A N 1
ATOM 1544 C CA . LYS A 1 189 ? -10.030 10.972 -3.632 1.00 97.94 189 LYS A CA 1
ATOM 1545 C C . LYS A 1 189 ? -9.784 10.475 -2.215 1.00 97.94 189 LYS A C 1
ATOM 1547 O O . LYS A 1 189 ? -10.607 9.711 -1.698 1.00 97.94 189 LYS A O 1
ATOM 1552 N N . ARG A 1 190 ? -8.676 10.889 -1.597 1.00 97.94 190 ARG A N 1
ATOM 1553 C CA . ARG A 1 190 ? -8.340 10.560 -0.211 1.00 97.94 190 ARG A CA 1
ATOM 1554 C C . ARG A 1 190 ? -9.419 11.081 0.729 1.00 97.94 190 ARG A C 1
ATOM 1556 O O . ARG A 1 190 ? -9.944 10.288 1.502 1.00 97.94 190 ARG A O 1
ATOM 1563 N N . GLU A 1 191 ? -9.799 12.350 0.642 1.00 97.94 191 GLU A N 1
ATOM 1564 C CA . GLU A 1 191 ? -10.827 12.958 1.498 1.00 97.94 191 GLU A CA 1
ATOM 1565 C C . GLU A 1 191 ? -12.149 12.184 1.437 1.00 97.94 191 GLU A C 1
A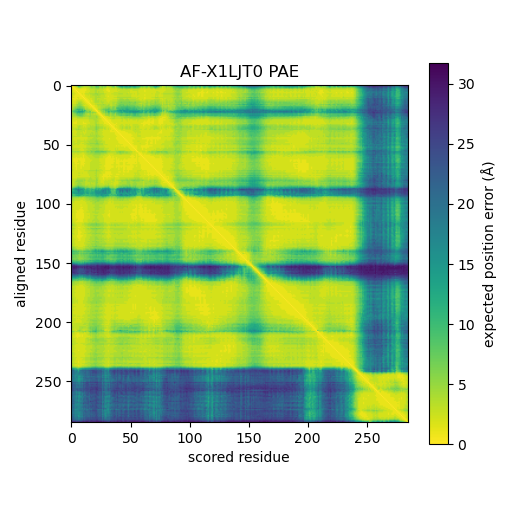TOM 1567 O O . GLU A 1 191 ? -12.733 11.831 2.468 1.00 97.94 191 GLU A O 1
ATOM 1572 N N . ARG A 1 192 ? -12.582 11.801 0.231 1.00 97.06 192 ARG A N 1
ATOM 1573 C CA . ARG A 1 192 ? -13.780 10.971 0.035 1.00 97.06 192 ARG A CA 1
ATOM 1574 C C . ARG A 1 192 ? -13.667 9.585 0.680 1.00 97.06 192 ARG A C 1
ATOM 1576 O O . ARG A 1 192 ? -14.662 9.058 1.177 1.00 97.06 192 ARG A O 1
ATOM 1583 N N . ILE A 1 193 ? -12.490 8.961 0.640 1.00 97.75 193 ILE A N 1
ATOM 1584 C CA . ILE A 1 193 ? -12.254 7.646 1.254 1.00 97.75 193 ILE A CA 1
ATOM 1585 C C . ILE A 1 193 ? -12.204 7.774 2.780 1.00 97.75 193 ILE A C 1
ATOM 1587 O O . ILE A 1 193 ? -12.892 7.029 3.479 1.00 97.75 193 ILE A O 1
ATOM 1591 N N . GLN A 1 194 ? -11.425 8.726 3.296 1.00 97.81 194 GLN A N 1
ATOM 1592 C CA . GLN A 1 194 ? -11.181 8.893 4.728 1.00 97.81 194 GLN A CA 1
ATOM 1593 C C . GLN A 1 194 ? -12.432 9.379 5.475 1.00 97.81 194 GLN A C 1
ATOM 1595 O O . GLN A 1 194 ? -12.732 8.845 6.539 1.00 97.81 194 GLN A O 1
ATOM 1600 N N . SER A 1 195 ? -13.241 10.271 4.889 1.00 97.50 195 SER A N 1
ATOM 1601 C CA . SER A 1 195 ? -14.537 10.699 5.461 1.00 97.50 195 SER A CA 1
ATOM 1602 C C . SER A 1 195 ? -15.544 9.558 5.650 1.00 97.50 195 SER A C 1
ATOM 1604 O O . SER A 1 195 ? -16.482 9.664 6.438 1.00 97.50 195 SER A O 1
ATOM 1606 N N . ARG A 1 196 ? -15.353 8.444 4.938 1.00 97.50 196 ARG A N 1
ATOM 1607 C CA . ARG A 1 196 ? -16.213 7.254 4.984 1.00 97.50 196 ARG A CA 1
ATOM 1608 C C . ARG A 1 196 ? -15.533 6.060 5.647 1.00 97.50 196 ARG A C 1
ATOM 1610 O O . ARG A 1 196 ? -16.092 4.958 5.634 1.00 97.50 196 ARG A O 1
ATOM 1617 N N . ARG A 1 197 ? -14.332 6.254 6.199 1.00 97.19 197 ARG A N 1
ATOM 1618 C CA . ARG A 1 197 ? -13.574 5.211 6.886 1.00 97.19 197 ARG A CA 1
ATOM 1619 C C . ARG A 1 197 ? -14.397 4.657 8.046 1.00 97.19 197 ARG A C 1
ATOM 1621 O O . ARG A 1 197 ? -14.877 5.393 8.899 1.00 97.19 197 ARG A O 1
ATOM 1628 N N . LYS A 1 198 ? -14.507 3.330 8.096 1.00 95.69 198 LYS A N 1
ATOM 1629 C CA . LYS A 1 198 ? -15.153 2.583 9.186 1.00 95.69 198 LYS A CA 1
ATOM 1630 C C . LYS A 1 198 ? -14.185 1.711 9.982 1.00 95.69 198 LYS A C 1
ATOM 1632 O O . LYS A 1 198 ? -14.589 1.119 10.979 1.00 95.69 198 LYS A O 1
ATOM 1637 N N . ARG A 1 199 ? -12.935 1.573 9.533 1.00 92.00 199 ARG A N 1
ATOM 1638 C CA . ARG A 1 199 ? -11.898 0.783 10.210 1.00 92.00 199 ARG A CA 1
ATOM 1639 C C . ARG A 1 199 ? -10.585 1.540 10.288 1.00 92.00 199 ARG A C 1
ATOM 1641 O O . ARG A 1 199 ? -10.193 2.186 9.320 1.00 92.00 199 ARG A O 1
ATOM 1648 N N . ASP A 1 200 ? -9.905 1.422 11.419 1.00 90.31 200 ASP A N 1
ATOM 1649 C CA . ASP A 1 200 ? -8.519 1.867 11.555 1.00 90.31 200 ASP A CA 1
ATOM 1650 C C . ASP A 1 200 ? -7.566 0.953 10.771 1.00 90.31 200 ASP A C 1
ATOM 1652 O O . ASP A 1 200 ? -7.922 -0.166 10.391 1.00 90.31 200 ASP A O 1
ATOM 1656 N N . ASP A 1 201 ? -6.340 1.408 10.518 1.00 92.00 201 ASP A N 1
ATOM 1657 C CA . ASP A 1 201 ? -5.399 0.584 9.757 1.00 92.00 201 ASP A CA 1
ATOM 1658 C C . ASP A 1 201 ? -4.940 -0.663 10.534 1.00 92.00 201 ASP A C 1
ATOM 1660 O O . ASP A 1 201 ? -4.670 -1.708 9.938 1.00 92.00 201 ASP A O 1
ATOM 1664 N N . LYS A 1 202 ? -4.912 -0.613 11.874 1.00 86.38 202 LYS A N 1
ATOM 1665 C CA . LYS A 1 202 ? -4.518 -1.760 12.715 1.00 86.38 202 LYS A CA 1
ATOM 1666 C C . LYS A 1 202 ? -5.446 -2.963 12.518 1.00 86.38 202 LYS A C 1
ATOM 1668 O O . LYS A 1 202 ? -4.975 -4.106 12.477 1.00 86.38 202 LYS A O 1
ATOM 1673 N N . ALA A 1 203 ? -6.748 -2.734 12.345 1.00 82.94 203 ALA A N 1
ATOM 1674 C CA . ALA A 1 203 ? -7.704 -3.780 12.001 1.00 82.94 203 ALA A CA 1
ATOM 1675 C C . ALA A 1 203 ? -7.376 -4.425 10.644 1.00 82.94 203 ALA A C 1
ATOM 1677 O O . ALA A 1 203 ? -7.543 -5.637 10.483 1.00 82.94 203 ALA A O 1
ATOM 1678 N N . LEU A 1 204 ? -6.873 -3.633 9.693 1.00 87.81 204 LEU A N 1
ATOM 1679 C CA . LEU A 1 204 ? -6.538 -4.052 8.333 1.00 87.81 204 LEU A CA 1
ATOM 1680 C C . LEU A 1 204 ? -5.221 -4.831 8.259 1.00 87.81 204 LEU A C 1
ATOM 1682 O O . LEU A 1 204 ? -5.153 -5.842 7.558 1.00 87.81 204 LEU A O 1
ATOM 1686 N N . PHE A 1 205 ? -4.197 -4.429 9.017 1.00 86.94 205 PHE A N 1
ATOM 1687 C CA . PHE A 1 205 ? -2.861 -5.046 8.980 1.00 86.94 205 PHE A CA 1
ATOM 1688 C C . PHE A 1 205 ? -2.856 -6.537 9.314 1.00 86.94 205 PHE A C 1
ATOM 1690 O O . PHE A 1 205 ? -1.985 -7.272 8.854 1.00 86.94 205 PHE A O 1
ATOM 1697 N N . THR A 1 206 ? -3.874 -7.020 10.034 1.00 81.44 206 THR A N 1
ATOM 1698 C CA . THR A 1 206 ? -4.107 -8.458 10.247 1.00 81.44 206 THR A CA 1
ATOM 1699 C C . THR A 1 206 ? -4.135 -9.260 8.944 1.00 81.44 206 THR A C 1
ATOM 1701 O O . THR A 1 206 ? -3.759 -10.432 8.940 1.00 81.44 206 THR A O 1
ATOM 1704 N N . TYR A 1 207 ? -4.590 -8.646 7.853 1.00 85.12 207 TYR A N 1
ATOM 1705 C CA . TYR A 1 207 ? -4.827 -9.313 6.578 1.00 85.12 207 TYR A CA 1
ATOM 1706 C C . TYR A 1 207 ? -3.717 -9.074 5.558 1.00 85.12 207 TYR A C 1
ATOM 1708 O O . TYR A 1 207 ? -3.680 -9.775 4.557 1.00 85.12 207 TYR A O 1
ATOM 1716 N N . PHE A 1 208 ? -2.784 -8.154 5.810 1.00 82.00 208 PHE A N 1
ATOM 1717 C CA . PHE A 1 208 ? -1.714 -7.819 4.864 1.00 82.00 208 PHE A CA 1
ATOM 1718 C C . PHE A 1 208 ? -0.757 -8.999 4.631 1.00 82.00 208 PHE A C 1
ATOM 1720 O O . PHE A 1 208 ? -0.285 -9.170 3.511 1.00 82.00 208 PHE A O 1
ATOM 1727 N N . LYS A 1 209 ? -0.544 -9.847 5.656 1.00 79.25 209 LYS A N 1
ATOM 1728 C CA . LYS A 1 209 ? 0.182 -11.141 5.623 1.00 79.25 209 LYS A CA 1
ATOM 1729 C C . LYS A 1 209 ? 1.517 -11.134 4.853 1.00 79.25 209 LYS A C 1
ATOM 1731 O O . LYS A 1 209 ? 1.954 -12.164 4.368 1.00 79.25 209 LYS A O 1
ATOM 1736 N N . GLY A 1 210 ? 2.186 -9.989 4.796 1.00 86.44 210 GLY A N 1
ATOM 1737 C CA . GLY A 1 210 ? 3.404 -9.765 4.017 1.00 86.44 210 GLY A CA 1
ATOM 1738 C C . GLY A 1 210 ? 3.907 -8.331 4.153 1.00 86.44 210 GLY A C 1
ATOM 1739 O O . GLY A 1 210 ? 4.603 -7.834 3.273 1.00 86.44 210 GLY A O 1
ATOM 1740 N N . GLN A 1 211 ? 3.551 -7.658 5.256 1.00 91.88 211 GLN A N 1
ATOM 1741 C CA . GLN A 1 211 ? 3.745 -6.220 5.462 1.00 91.88 211 GLN A CA 1
ATOM 1742 C C . GLN A 1 211 ? 5.202 -5.754 5.301 1.00 91.88 211 GLN A C 1
ATOM 1744 O O . GLN A 1 211 ? 5.427 -4.582 5.030 1.00 91.88 211 GLN A O 1
ATOM 1749 N N . PHE A 1 212 ? 6.184 -6.654 5.411 1.00 94.88 212 PHE A N 1
ATOM 1750 C CA . PHE A 1 212 ? 7.612 -6.336 5.289 1.00 94.88 212 PHE A CA 1
ATOM 1751 C C . PHE A 1 212 ? 8.319 -7.071 4.142 1.00 94.88 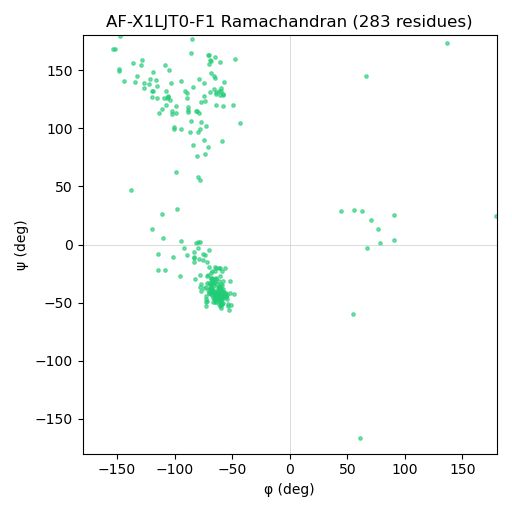212 PHE A C 1
ATOM 1753 O O . PHE A 1 212 ? 9.547 -7.085 4.103 1.00 94.88 212 PHE A O 1
ATOM 1760 N N . LEU A 1 213 ? 7.572 -7.683 3.212 1.00 94.44 213 LEU A N 1
ATOM 1761 C CA . LEU A 1 213 ? 8.166 -8.278 2.014 1.00 94.44 213 LEU A CA 1
ATOM 1762 C C . LEU A 1 213 ? 8.880 -7.199 1.194 1.00 94.44 213 LEU A C 1
ATOM 1764 O O . LEU A 1 213 ? 8.306 -6.149 0.893 1.00 94.44 213 LEU A O 1
ATOM 1768 N N . ALA A 1 214 ? 10.135 -7.474 0.847 1.00 94.38 214 ALA A N 1
ATOM 1769 C CA . ALA A 1 214 ? 10.931 -6.631 -0.029 1.00 94.38 214 ALA A CA 1
ATOM 1770 C C . ALA A 1 214 ? 10.547 -6.869 -1.494 1.00 94.38 214 ALA A C 1
ATOM 1772 O O . ALA A 1 214 ? 10.299 -8.000 -1.912 1.00 94.38 214 ALA A O 1
ATOM 1773 N N . VAL A 1 215 ? 10.539 -5.800 -2.288 1.00 92.44 215 VAL A N 1
ATOM 1774 C CA . VAL A 1 215 ? 10.267 -5.875 -3.735 1.00 92.44 215 VAL A CA 1
ATOM 1775 C C . VAL A 1 215 ? 11.495 -6.242 -4.569 1.00 92.44 215 VAL A C 1
ATOM 1777 O O . VAL A 1 215 ? 11.353 -6.529 -5.754 1.00 92.44 215 VAL A O 1
ATOM 1780 N N . SER A 1 216 ? 12.691 -6.220 -3.972 1.00 91.25 216 SER A N 1
ATOM 1781 C CA . SER A 1 216 ? 13.946 -6.592 -4.627 1.00 91.25 216 SER A CA 1
ATOM 1782 C C . SER A 1 216 ? 14.648 -7.726 -3.867 1.00 91.25 216 SER A C 1
ATOM 1784 O O . SER A 1 216 ? 14.695 -7.697 -2.630 1.00 91.25 216 SER A O 1
ATOM 1786 N N . PRO A 1 217 ? 15.213 -8.720 -4.578 1.00 92.06 217 PRO A N 1
ATOM 1787 C CA . PRO A 1 217 ? 16.045 -9.757 -3.977 1.00 92.06 217 PRO A CA 1
ATOM 1788 C C . PRO A 1 217 ? 17.456 -9.257 -3.617 1.00 92.06 217 PRO A C 1
ATOM 1790 O O . PRO A 1 217 ? 18.211 -9.998 -2.990 1.00 92.06 217 PRO A O 1
ATOM 1793 N N . ASP A 1 218 ? 17.831 -8.035 -4.018 1.00 94.25 218 ASP A N 1
ATOM 1794 C CA . ASP A 1 218 ? 19.152 -7.474 -3.735 1.00 94.25 218 ASP A CA 1
ATOM 1795 C C . ASP A 1 218 ? 19.407 -7.344 -2.222 1.00 94.25 218 ASP A C 1
ATOM 1797 O O . ASP A 1 218 ? 18.579 -6.833 -1.461 1.00 94.25 218 ASP A O 1
ATOM 1801 N N . ARG A 1 219 ? 20.577 -7.812 -1.771 1.00 94.38 219 ARG A N 1
ATOM 1802 C CA . ARG A 1 219 ? 20.914 -7.865 -0.340 1.00 94.38 219 ARG A CA 1
ATOM 1803 C C . ARG A 1 219 ? 21.109 -6.477 0.262 1.00 94.38 219 ARG A C 1
ATOM 1805 O O . ARG A 1 219 ? 20.724 -6.262 1.411 1.00 94.38 219 ARG A O 1
ATOM 1812 N N . GLN A 1 220 ? 21.703 -5.549 -0.488 1.00 92.81 220 GLN A N 1
ATOM 1813 C CA . GLN A 1 220 ? 21.935 -4.190 -0.009 1.00 92.81 220 GLN A CA 1
ATOM 1814 C C . GLN A 1 220 ? 20.609 -3.437 0.109 1.00 92.81 220 GLN A C 1
ATOM 1816 O O . GLN A 1 220 ? 20.363 -2.790 1.128 1.00 92.81 220 GLN A O 1
ATOM 1821 N N . TYR A 1 221 ? 19.721 -3.603 -0.874 1.00 95.25 221 TYR A N 1
ATOM 1822 C CA . TYR A 1 221 ? 18.355 -3.098 -0.827 1.00 95.25 221 TYR A CA 1
ATOM 1823 C C . TYR A 1 221 ? 17.627 -3.568 0.437 1.00 95.25 221 TYR A C 1
ATOM 1825 O O . TYR A 1 221 ? 17.101 -2.743 1.185 1.00 95.25 221 TYR A O 1
ATOM 1833 N N . GLN A 1 222 ? 17.626 -4.880 0.700 1.00 96.69 222 GLN A N 1
ATOM 1834 C CA . GLN A 1 222 ? 16.936 -5.473 1.851 1.00 96.69 222 GLN A CA 1
ATOM 1835 C C . GLN A 1 222 ? 17.507 -4.988 3.183 1.00 96.69 222 GLN A C 1
ATOM 1837 O O . GLN A 1 222 ? 16.744 -4.664 4.093 1.00 96.69 222 GLN A O 1
ATOM 1842 N N . LYS A 1 223 ? 18.837 -4.890 3.292 1.00 96.50 223 LYS A N 1
ATOM 1843 C CA . LYS A 1 223 ? 19.500 -4.344 4.480 1.00 96.50 223 LYS A CA 1
ATOM 1844 C C . LYS A 1 223 ? 19.067 -2.898 4.736 1.00 96.50 223 LYS A C 1
ATOM 1846 O O . LYS A 1 223 ? 18.586 -2.594 5.825 1.00 96.50 223 LYS A O 1
ATOM 1851 N N . ASN A 1 224 ? 19.158 -2.044 3.717 1.00 96.19 224 ASN A N 1
ATOM 1852 C CA . ASN A 1 224 ? 18.748 -0.642 3.805 1.00 96.19 224 ASN A CA 1
ATOM 1853 C C . ASN A 1 224 ? 17.266 -0.506 4.189 1.00 96.19 224 ASN A C 1
ATOM 1855 O O . ASN A 1 224 ? 16.926 0.325 5.028 1.00 96.19 224 ASN A O 1
ATOM 1859 N N . GLN A 1 225 ? 16.389 -1.347 3.626 1.00 96.50 225 GLN A N 1
ATOM 1860 C CA . GLN A 1 225 ? 14.972 -1.373 3.985 1.00 96.50 225 GLN A CA 1
ATOM 1861 C C . GLN A 1 225 ? 14.781 -1.705 5.472 1.00 96.50 225 GLN A C 1
ATOM 1863 O O . GLN A 1 225 ? 14.021 -1.017 6.147 1.00 96.50 225 GLN A O 1
ATOM 1868 N N . ILE A 1 226 ? 15.454 -2.730 6.005 1.00 96.88 226 ILE A N 1
ATOM 1869 C CA . ILE A 1 226 ? 15.340 -3.114 7.423 1.00 96.88 226 ILE A CA 1
ATOM 1870 C C . ILE A 1 226 ? 15.787 -1.966 8.337 1.00 96.88 226 ILE A C 1
ATOM 1872 O O . ILE A 1 226 ? 15.059 -1.591 9.263 1.00 96.88 226 ILE A O 1
ATOM 1876 N N . ASP A 1 227 ? 16.952 -1.381 8.056 1.00 96.62 227 ASP A N 1
ATOM 1877 C CA . ASP A 1 227 ? 17.517 -0.289 8.852 1.00 96.62 227 ASP A CA 1
ATOM 1878 C C . ASP A 1 227 ? 16.607 0.951 8.817 1.00 96.62 227 ASP A C 1
ATOM 1880 O O . ASP A 1 227 ? 16.325 1.562 9.855 1.00 96.62 227 ASP A O 1
ATOM 1884 N N . MET A 1 228 ? 16.057 1.276 7.645 1.00 96.19 228 MET A N 1
ATOM 1885 C CA . MET A 1 228 ? 15.091 2.359 7.457 1.00 96.19 228 MET A CA 1
ATOM 1886 C C . MET A 1 228 ? 13.775 2.094 8.202 1.00 96.19 228 MET A C 1
ATOM 1888 O O . MET A 1 228 ? 13.310 2.957 8.948 1.00 96.19 228 MET A O 1
ATOM 1892 N N . LEU A 1 229 ? 13.176 0.907 8.050 1.00 95.56 229 LEU A N 1
ATOM 1893 C CA . LEU A 1 229 ? 11.925 0.531 8.721 1.00 95.56 229 LEU A CA 1
ATOM 1894 C C . LEU A 1 229 ? 12.051 0.626 10.246 1.00 95.56 229 LEU A C 1
ATOM 1896 O O . LEU A 1 229 ? 11.119 1.076 10.921 1.00 95.56 229 LEU A O 1
ATOM 1900 N N . LYS A 1 230 ? 13.212 0.236 10.786 1.00 95.75 230 LYS A N 1
ATOM 1901 C CA . LYS A 1 230 ? 13.541 0.370 12.207 1.00 95.75 230 LYS A CA 1
ATOM 1902 C C . LYS A 1 230 ? 13.657 1.836 12.619 1.00 95.75 230 LYS A C 1
ATOM 1904 O O . LYS A 1 230 ? 13.022 2.236 13.593 1.00 95.75 230 LYS A O 1
ATOM 1909 N N . SER A 1 231 ? 14.415 2.627 11.865 1.00 95.06 231 SER A N 1
ATOM 1910 C CA . SER A 1 231 ? 14.716 4.029 12.185 1.00 95.06 231 SER A CA 1
ATOM 1911 C C . SER A 1 231 ? 13.482 4.930 12.119 1.00 95.06 231 SER A C 1
ATOM 1913 O O . SER A 1 231 ? 13.267 5.755 13.002 1.00 95.06 231 SER A O 1
ATOM 1915 N N . LEU A 1 232 ? 12.611 4.719 11.129 1.00 94.25 232 LEU A N 1
ATOM 1916 C CA . LEU A 1 232 ? 11.347 5.450 10.983 1.00 94.25 232 LEU A CA 1
ATOM 1917 C C . LEU A 1 232 ? 10.235 4.924 11.910 1.00 94.25 232 LEU A C 1
ATOM 1919 O O . LEU A 1 232 ? 9.126 5.463 11.939 1.00 94.25 232 LEU A O 1
ATOM 1923 N N . GLY A 1 233 ? 10.502 3.855 12.671 1.00 94.19 233 GLY A N 1
ATOM 1924 C CA . GLY A 1 233 ? 9.523 3.226 13.552 1.00 94.19 233 GLY A CA 1
ATOM 1925 C C . GLY A 1 233 ? 8.323 2.643 12.803 1.00 94.19 233 GLY A C 1
ATOM 1926 O O . GLY A 1 233 ? 7.231 2.580 13.368 1.00 94.19 233 GLY A O 1
ATOM 1927 N N . ILE A 1 234 ? 8.503 2.228 11.544 1.00 94.38 234 ILE A N 1
ATOM 1928 C CA . ILE A 1 234 ? 7.432 1.654 10.719 1.00 94.38 234 ILE A CA 1
ATOM 1929 C C . ILE A 1 234 ? 7.021 0.287 11.266 1.00 94.38 234 ILE A C 1
ATOM 1931 O O . ILE A 1 234 ? 5.832 -0.008 11.286 1.00 94.38 234 ILE A O 1
ATOM 1935 N N . TYR A 1 235 ? 7.944 -0.507 11.823 1.00 93.56 235 TYR A N 1
ATOM 1936 C CA . TYR A 1 235 ? 7.581 -1.757 12.508 1.00 93.56 235 TYR A CA 1
ATOM 1937 C C . TYR A 1 235 ? 6.487 -1.544 13.571 1.00 93.56 235 TYR A C 1
ATOM 1939 O O . TYR A 1 235 ? 5.508 -2.287 13.595 1.00 93.56 235 TYR A O 1
ATOM 1947 N N . LYS A 1 236 ? 6.575 -0.452 14.344 1.00 90.44 236 LYS A N 1
ATOM 1948 C CA . LYS A 1 236 ? 5.596 -0.092 15.385 1.00 90.44 236 LYS A CA 1
ATOM 1949 C C . LYS A 1 236 ? 4.219 0.289 14.836 1.00 90.44 236 LYS A C 1
ATOM 1951 O O . LYS A 1 236 ? 3.229 0.205 15.555 1.00 90.44 236 LYS A O 1
ATOM 1956 N N . VAL A 1 237 ? 4.128 0.713 13.572 1.00 91.19 237 VAL A N 1
ATOM 1957 C CA . VAL A 1 237 ? 2.836 0.986 12.917 1.00 91.19 237 VAL A CA 1
ATOM 1958 C C . VAL A 1 237 ? 2.032 -0.310 12.782 1.00 91.19 237 VAL A C 1
ATOM 1960 O O . VAL A 1 237 ? 0.831 -0.320 13.040 1.00 91.19 237 VAL A O 1
ATOM 1963 N N . PHE A 1 238 ? 2.707 -1.412 12.448 1.00 90.38 238 PHE A N 1
ATOM 1964 C CA . PHE A 1 238 ? 2.090 -2.725 12.240 1.00 90.38 238 PHE A CA 1
ATOM 1965 C C . PHE A 1 238 ? 2.052 -3.593 13.505 1.00 90.38 238 PHE A C 1
ATOM 1967 O O . PHE A 1 238 ? 1.481 -4.687 13.478 1.00 90.38 238 PHE A O 1
ATOM 1974 N N . GLU A 1 239 ? 2.622 -3.125 14.619 1.00 84.81 239 GLU A N 1
ATOM 1975 C CA . GLU A 1 239 ? 2.480 -3.781 15.915 1.00 84.81 239 GLU A CA 1
ATOM 1976 C C . GLU A 1 239 ? 1.011 -3.756 16.357 1.00 84.81 239 GLU A C 1
ATOM 1978 O O . GLU A 1 239 ? 0.366 -2.711 16.529 1.00 84.81 239 GLU A O 1
ATOM 1983 N N . LYS A 1 240 ? 0.461 -4.957 16.545 1.00 67.31 240 LYS A N 1
ATOM 1984 C CA . LYS A 1 240 ? -0.872 -5.127 17.108 1.00 67.31 240 LYS A CA 1
ATOM 1985 C C . LYS A 1 240 ? -0.837 -4.820 18.598 1.00 67.31 240 LYS A C 1
ATOM 1987 O O . LYS A 1 240 ? -0.514 -5.680 19.405 1.00 67.31 240 LYS A O 1
ATOM 1992 N N . GLU A 1 241 ? -1.299 -3.634 18.960 1.00 60.75 241 GLU A N 1
ATOM 1993 C CA . GLU A 1 241 ? -1.896 -3.431 20.279 1.00 60.75 241 GLU A CA 1
ATOM 1994 C C . GLU A 1 241 ? -3.369 -3.816 20.158 1.00 60.75 241 GLU A C 1
ATOM 1996 O O . GLU A 1 241 ? -4.149 -3.100 19.523 1.00 60.75 241 GLU A O 1
ATOM 2001 N N . ILE A 1 242 ? -3.764 -4.964 20.705 1.00 54.78 242 ILE A N 1
ATOM 2002 C CA . ILE A 1 242 ? -5.170 -5.380 20.725 1.00 54.78 242 ILE A CA 1
ATOM 2003 C C . ILE A 1 242 ? -5.905 -4.517 21.760 1.00 54.78 242 ILE A C 1
ATOM 2005 O O . ILE A 1 242 ? -6.222 -4.964 22.852 1.00 54.78 242 ILE A O 1
ATOM 2009 N N . LYS A 1 243 ? -6.237 -3.270 21.418 1.00 56.41 243 LYS A N 1
ATOM 2010 C CA . LYS A 1 243 ? -7.110 -2.416 22.240 1.00 56.41 243 LYS A CA 1
ATOM 2011 C C . LYS A 1 243 ? -8.575 -2.814 22.051 1.00 56.41 243 LYS A C 1
ATOM 2013 O O . LYS A 1 243 ? -9.396 -2.007 21.628 1.00 56.41 243 LYS A O 1
ATOM 2018 N N . ARG A 1 244 ? -8.913 -4.086 22.286 1.00 67.81 244 ARG A N 1
ATOM 2019 C CA . ARG A 1 244 ? -10.322 -4.498 22.353 1.00 67.81 244 ARG A CA 1
ATOM 2020 C C . ARG A 1 244 ? -10.956 -3.783 23.538 1.00 67.81 244 ARG A C 1
ATOM 2022 O O . ARG A 1 244 ? -10.401 -3.820 24.629 1.00 67.81 244 ARG A O 1
ATOM 2029 N N . THR A 1 245 ? -12.096 -3.141 23.325 1.00 81.75 245 THR A N 1
ATOM 2030 C CA . THR A 1 245 ? -12.909 -2.702 24.455 1.00 81.75 245 THR A CA 1
ATOM 2031 C C . THR A 1 245 ? -13.721 -3.897 24.935 1.00 81.75 245 THR A C 1
ATOM 2033 O O . THR A 1 245 ? -14.549 -4.417 24.187 1.00 81.75 245 THR A O 1
ATOM 2036 N N . LEU A 1 246 ? -13.459 -4.357 26.154 1.00 89.12 246 LEU A N 1
ATOM 2037 C CA . LEU A 1 246 ? -14.227 -5.399 26.822 1.00 89.12 246 LEU A CA 1
ATOM 2038 C C . LEU A 1 246 ? -15.150 -4.742 27.845 1.00 89.12 246 LEU A C 1
ATOM 2040 O O . LEU A 1 246 ? -14.679 -4.161 28.820 1.00 89.12 246 LEU A O 1
ATOM 2044 N N . LEU A 1 247 ? -16.458 -4.848 27.622 1.00 93.88 247 LEU A N 1
ATOM 2045 C CA . LEU A 1 247 ? -17.459 -4.493 28.621 1.00 93.88 247 LEU A CA 1
ATOM 2046 C C . LEU A 1 247 ? -17.737 -5.720 29.493 1.00 93.88 247 LEU A C 1
ATOM 2048 O O . LEU A 1 247 ? -18.264 -6.720 29.008 1.00 93.88 247 LEU A O 1
ATOM 2052 N N . ILE A 1 248 ? -17.384 -5.635 30.771 1.00 93.38 248 ILE A N 1
ATOM 2053 C CA . ILE A 1 248 ? -17.737 -6.622 31.789 1.00 93.38 248 ILE A CA 1
ATOM 2054 C C . ILE A 1 248 ? -18.943 -6.073 32.544 1.00 93.38 248 ILE A C 1
ATOM 2056 O O . ILE A 1 248 ? -18.860 -5.005 33.146 1.00 93.38 248 ILE A O 1
ATOM 2060 N N . ILE A 1 249 ? -20.059 -6.796 32.497 1.00 94.75 249 ILE A N 1
ATOM 2061 C CA . ILE A 1 249 ? -21.280 -6.453 33.231 1.00 94.75 249 ILE A CA 1
ATOM 2062 C C . ILE A 1 249 ? -21.399 -7.416 34.404 1.00 94.75 249 ILE A C 1
ATOM 2064 O O . ILE A 1 249 ? -21.331 -8.631 34.219 1.00 94.75 249 ILE A O 1
ATOM 2068 N N . SER A 1 250 ? -21.569 -6.872 35.603 1.00 92.81 250 SER A N 1
ATOM 2069 C CA . SER A 1 250 ? -21.728 -7.642 36.831 1.00 92.81 250 SER A CA 1
ATOM 2070 C C . SER A 1 250 ? -22.906 -7.111 37.634 1.00 92.81 250 SER A C 1
ATOM 2072 O O . SER A 1 250 ? -23.138 -5.907 37.659 1.00 92.81 250 SER A O 1
ATOM 2074 N N . SER A 1 251 ? -23.631 -8.002 38.308 1.00 93.56 251 SER A N 1
ATOM 2075 C CA . SER A 1 251 ? -24.636 -7.647 39.320 1.00 93.56 251 SER A CA 1
ATOM 2076 C C . SER A 1 251 ? -24.024 -7.397 40.701 1.00 93.56 251 SER A C 1
ATOM 2078 O O . SER A 1 251 ? -24.725 -6.998 41.624 1.00 93.56 251 SER A O 1
ATOM 2080 N N . GLU A 1 252 ? -22.728 -7.658 40.861 1.00 94.06 252 GLU A N 1
ATOM 2081 C CA . GLU A 1 252 ? -22.026 -7.527 42.133 1.00 94.06 252 GLU A CA 1
ATOM 2082 C C . GLU A 1 252 ? -21.580 -6.086 42.385 1.00 94.06 252 GLU A C 1
ATOM 2084 O O . GLU A 1 252 ? -20.992 -5.455 41.506 1.00 94.06 252 GLU A O 1
ATOM 2089 N N . VAL A 1 253 ? -21.777 -5.594 43.609 1.00 92.12 253 VAL A N 1
ATOM 2090 C CA . VAL A 1 253 ? -21.283 -4.277 44.032 1.00 92.12 253 VAL A CA 1
ATOM 2091 C C . VAL A 1 253 ? -19.765 -4.332 44.227 1.00 92.12 253 VAL A C 1
ATOM 2093 O O . VAL A 1 253 ? -19.249 -5.117 45.025 1.00 92.12 253 VAL A O 1
ATOM 2096 N N . ILE A 1 254 ? -19.037 -3.468 43.517 1.00 91.06 254 ILE A N 1
ATOM 2097 C CA . ILE A 1 254 ? -17.581 -3.329 43.653 1.00 91.06 254 ILE A CA 1
ATOM 2098 C C . ILE A 1 254 ? -17.287 -2.313 44.759 1.00 91.06 254 ILE A C 1
ATOM 2100 O O . ILE A 1 254 ? -17.690 -1.154 44.685 1.00 91.06 254 ILE A O 1
ATOM 2104 N N . SER A 1 255 ? -16.606 -2.751 45.817 1.00 89.19 255 SER A N 1
ATOM 2105 C CA . SER A 1 255 ? -16.383 -1.950 47.025 1.00 89.19 255 SER A CA 1
ATOM 2106 C C . SER A 1 255 ? -15.023 -2.273 47.670 1.00 89.19 255 SER A C 1
ATOM 2108 O O . SER A 1 255 ? -14.269 -3.088 47.148 1.00 89.19 255 SER A O 1
ATOM 2110 N N . LYS A 1 256 ? -14.660 -1.615 48.782 1.00 86.44 256 LYS A N 1
ATOM 2111 C CA . LYS A 1 256 ? -13.457 -1.988 49.558 1.00 86.44 256 LYS A CA 1
ATOM 2112 C C . LYS A 1 256 ? -13.607 -3.356 50.232 1.00 86.44 256 LYS A C 1
ATOM 2114 O O . LYS A 1 256 ? -12.626 -4.078 50.362 1.00 86.44 256 LYS A O 1
ATOM 2119 N N . GLU A 1 257 ? -14.831 -3.707 50.614 1.00 88.50 257 GLU A N 1
ATOM 2120 C CA . GLU A 1 257 ? -15.201 -5.019 51.144 1.00 88.50 257 GLU A CA 1
ATOM 2121 C C . GLU A 1 257 ? -16.078 -5.714 50.103 1.00 88.50 257 GLU A C 1
ATOM 2123 O O . GLU A 1 257 ? -17.130 -5.199 49.716 1.00 88.50 257 GLU A O 1
ATOM 2128 N N . MET A 1 258 ? -15.603 -6.837 49.576 1.00 87.69 258 MET A N 1
ATOM 2129 C CA . MET A 1 258 ? -16.200 -7.510 48.424 1.00 87.69 258 MET A CA 1
ATOM 2130 C C . MET A 1 258 ? -16.485 -8.972 48.740 1.00 87.69 258 MET A C 1
ATOM 2132 O O . MET A 1 258 ? -15.648 -9.663 49.320 1.00 87.69 258 MET A O 1
ATOM 2136 N N . ALA A 1 259 ? -17.638 -9.463 48.286 1.00 88.81 259 ALA A N 1
ATOM 2137 C CA . ALA A 1 259 ? -17.925 -10.891 48.260 1.00 88.81 259 ALA A CA 1
ATOM 2138 C C . ALA A 1 259 ? -17.050 -11.605 47.211 1.00 88.81 259 ALA A C 1
ATOM 2140 O O . ALA A 1 259 ? -16.559 -10.998 46.256 1.00 88.81 259 ALA A O 1
ATOM 2141 N N . GLY A 1 260 ? -16.876 -12.921 47.353 1.00 90.31 260 GLY A N 1
ATOM 2142 C CA . GLY A 1 260 ? -16.064 -13.731 46.434 1.00 90.31 260 GLY A CA 1
ATOM 2143 C C . GLY A 1 260 ? -16.358 -13.517 44.934 1.00 90.31 260 GLY A C 1
ATOM 2144 O O . GLY A 1 260 ? -15.408 -13.414 44.154 1.00 90.31 260 GLY A O 1
ATOM 2145 N N . PRO A 1 261 ? -17.628 -13.416 44.493 1.00 93.06 261 PRO A N 1
ATOM 2146 C CA . PRO A 1 261 ? -17.955 -13.103 43.100 1.00 93.06 261 PRO A CA 1
ATOM 2147 C C . PRO A 1 261 ? -17.465 -11.716 42.646 1.00 93.06 261 PRO A C 1
ATOM 2149 O O . PRO A 1 261 ? -16.824 -11.626 41.597 1.00 93.06 261 PRO A O 1
ATOM 2152 N N . ALA A 1 262 ? -17.660 -10.669 43.455 1.00 93.38 262 ALA A N 1
ATOM 2153 C CA . ALA A 1 262 ? -17.145 -9.321 43.194 1.00 93.38 262 ALA A CA 1
ATOM 2154 C C . ALA A 1 262 ? -15.609 -9.300 43.059 1.00 93.38 262 ALA A C 1
ATOM 2156 O O . ALA A 1 262 ? -15.073 -8.705 42.122 1.00 93.38 262 ALA A O 1
ATOM 2157 N N . ILE A 1 263 ? -14.898 -10.032 43.930 1.00 94.12 263 ILE A N 1
ATOM 2158 C CA . ILE A 1 263 ? -13.433 -10.178 43.869 1.00 94.12 263 ILE A CA 1
ATOM 2159 C C . ILE A 1 263 ? -12.999 -10.792 42.531 1.00 94.12 263 ILE A C 1
ATOM 2161 O O . ILE A 1 263 ? -12.030 -10.331 41.925 1.00 94.12 263 ILE A O 1
ATOM 2165 N N . ARG A 1 264 ? -13.696 -11.826 42.043 1.00 94.25 264 ARG A N 1
ATOM 2166 C CA . ARG A 1 264 ? -13.358 -12.473 40.763 1.00 94.25 264 ARG A CA 1
ATOM 2167 C C . ARG A 1 264 ? -13.549 -11.536 39.578 1.00 94.25 264 ARG A C 1
ATOM 2169 O O . ARG A 1 264 ? -12.653 -11.436 38.745 1.00 94.25 264 ARG A O 1
ATOM 2176 N N . VAL A 1 265 ? -14.679 -10.834 39.524 1.00 95.25 265 VAL A N 1
ATOM 2177 C CA . VAL A 1 265 ? -14.974 -9.868 38.455 1.00 95.25 265 VAL A CA 1
ATOM 2178 C C . VAL A 1 265 ? -13.927 -8.753 38.429 1.00 95.25 265 VAL A C 1
ATOM 2180 O O . VAL A 1 265 ? -13.395 -8.441 37.364 1.00 95.25 265 VAL A O 1
ATOM 2183 N N . TRP A 1 266 ? -13.575 -8.208 39.596 1.00 94.88 266 TRP A N 1
ATOM 2184 C CA . TRP A 1 266 ? -12.536 -7.188 39.719 1.00 94.88 266 TRP A CA 1
ATOM 2185 C C . TRP A 1 266 ? -11.170 -7.681 39.226 1.00 94.88 266 TRP A C 1
ATOM 2187 O O . TRP A 1 266 ? -10.502 -6.996 38.453 1.00 94.88 266 TRP A O 1
ATOM 2197 N N . ASN A 1 267 ? -10.757 -8.888 39.625 1.00 95.44 267 ASN A N 1
ATOM 2198 C CA . ASN A 1 267 ? -9.471 -9.442 39.201 1.00 95.44 267 ASN A CA 1
ATOM 2199 C C . ASN A 1 267 ? -9.437 -9.769 37.704 1.00 95.44 267 ASN A C 1
ATOM 2201 O O . ASN A 1 267 ? -8.435 -9.475 37.055 1.00 95.44 267 ASN A O 1
ATOM 2205 N N . PHE A 1 268 ? -10.522 -10.300 37.130 1.00 93.88 268 PHE A N 1
ATOM 2206 C CA . PHE A 1 268 ? -10.611 -10.473 35.679 1.00 93.88 268 PHE A CA 1
ATOM 2207 C C . PHE A 1 268 ? -10.487 -9.141 34.948 1.00 93.88 268 PHE A C 1
ATOM 2209 O O . PHE A 1 268 ? -9.699 -9.042 34.010 1.00 93.88 268 PHE A O 1
ATOM 2216 N N . ALA A 1 269 ? -11.208 -8.111 35.399 1.00 93.88 269 ALA A N 1
ATOM 2217 C CA . ALA A 1 269 ? -11.117 -6.786 34.805 1.00 93.88 269 ALA A CA 1
ATOM 2218 C C . ALA A 1 269 ? -9.685 -6.235 34.868 1.00 93.88 269 ALA A C 1
ATOM 2220 O O . ALA A 1 269 ? -9.174 -5.749 33.864 1.00 93.88 269 ALA A O 1
ATOM 2221 N N . LYS A 1 270 ? -9.017 -6.375 36.019 1.00 93.75 270 LYS A N 1
ATOM 2222 C CA . LYS A 1 270 ? -7.649 -5.895 36.239 1.00 93.75 270 LYS A CA 1
ATOM 2223 C C . LYS A 1 270 ? -6.622 -6.595 35.346 1.00 93.75 270 LYS A C 1
ATOM 2225 O O . LYS A 1 270 ? -5.841 -5.910 34.698 1.00 93.75 270 LYS A O 1
ATOM 2230 N N . VAL A 1 271 ? -6.638 -7.929 35.283 1.00 92.06 271 VAL A N 1
ATOM 2231 C CA . VAL A 1 271 ? -5.697 -8.701 34.449 1.00 92.06 271 VAL A CA 1
ATOM 2232 C C . VAL A 1 271 ? -5.929 -8.413 32.966 1.00 92.06 271 VAL A C 1
ATOM 2234 O O . VAL A 1 271 ? -4.989 -8.194 32.210 1.00 92.06 271 VAL A O 1
ATOM 2237 N N . LEU A 1 272 ? -7.190 -8.360 32.532 1.00 88.12 272 LEU A N 1
ATOM 2238 C CA . LEU A 1 272 ? -7.508 -8.082 31.132 1.00 88.12 272 LEU A CA 1
ATOM 2239 C C . LEU A 1 272 ? -7.162 -6.637 30.740 1.00 88.12 272 LEU A C 1
ATOM 2241 O O . LEU A 1 272 ? -6.791 -6.406 29.589 1.00 88.12 272 LEU A O 1
ATOM 2245 N N . ALA A 1 273 ? -7.211 -5.687 31.682 1.00 88.69 273 ALA A N 1
ATOM 2246 C CA . ALA A 1 273 ? -6.852 -4.288 31.448 1.00 88.69 273 ALA A CA 1
ATOM 2247 C C . ALA A 1 273 ? -5.372 -4.078 31.075 1.00 88.69 273 ALA A C 1
ATOM 2249 O O . ALA A 1 273 ? -5.039 -3.070 30.457 1.00 88.69 273 ALA A O 1
ATOM 2250 N N . GLU A 1 274 ? -4.485 -5.031 31.382 1.00 81.00 274 GLU A N 1
ATOM 2251 C CA . GLU A 1 274 ? -3.081 -4.995 30.937 1.00 81.00 274 GLU A CA 1
ATOM 2252 C C . GLU A 1 274 ? -2.941 -5.188 29.421 1.00 81.00 274 GLU A C 1
ATOM 2254 O O . GLU A 1 274 ? -1.960 -4.761 28.810 1.00 81.00 274 GLU A O 1
ATOM 2259 N N . HIS A 1 275 ? -3.928 -5.832 28.798 1.00 73.44 275 HIS A N 1
ATOM 2260 C CA . HIS A 1 275 ? -3.873 -6.226 27.395 1.00 73.44 275 HIS A CA 1
ATOM 2261 C C . HIS A 1 275 ? -4.903 -5.510 26.525 1.00 73.44 275 HIS A C 1
ATOM 2263 O O . HIS A 1 275 ? -4.735 -5.470 25.307 1.00 73.44 275 HIS A O 1
ATOM 2269 N N . MET A 1 276 ? -5.982 -4.986 27.114 1.00 82.94 276 MET A N 1
ATOM 2270 C CA . MET A 1 276 ? -7.104 -4.404 26.383 1.00 82.94 276 MET A CA 1
ATOM 2271 C C . MET A 1 276 ? -7.820 -3.322 27.207 1.00 82.94 276 MET A C 1
ATOM 2273 O O . MET A 1 276 ? -7.579 -3.171 28.397 1.00 82.94 276 MET A O 1
ATOM 2277 N N . ASN A 1 277 ? -8.700 -2.541 26.583 1.00 84.25 277 ASN A N 1
ATOM 2278 C CA . ASN A 1 277 ? -9.454 -1.512 27.297 1.00 84.25 277 ASN A CA 1
ATOM 2279 C C . ASN A 1 277 ? -10.647 -2.166 28.010 1.00 84.25 277 ASN A C 1
ATOM 2281 O O . ASN A 1 277 ? -11.534 -2.690 27.343 1.00 84.25 277 ASN A O 1
ATOM 2285 N N . VAL A 1 278 ? -10.690 -2.170 29.340 1.00 92.69 278 VAL A N 1
ATOM 2286 C CA . VAL A 1 278 ? -11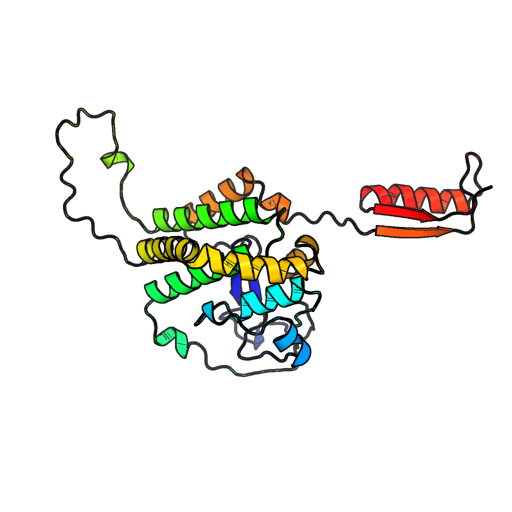.776 -2.822 30.089 1.00 92.69 278 VAL A CA 1
ATOM 2287 C C . VAL A 1 278 ? -12.698 -1.774 30.698 1.00 92.69 278 VAL A C 1
ATOM 2289 O O . VAL A 1 278 ? -12.257 -0.898 31.435 1.00 92.69 278 VAL A O 1
ATOM 2292 N N . ILE A 1 279 ? -13.994 -1.897 30.416 1.00 94.44 279 ILE A N 1
ATOM 2293 C CA . ILE A 1 279 ? -15.059 -1.140 31.072 1.00 94.44 279 ILE A CA 1
ATOM 2294 C C . ILE A 1 279 ? -15.790 -2.111 31.993 1.00 94.44 279 ILE A C 1
ATOM 2296 O O . ILE A 1 279 ? -16.341 -3.107 31.527 1.00 94.44 279 ILE A O 1
ATOM 2300 N N . LEU A 1 280 ? -15.800 -1.828 33.293 1.00 93.69 280 LEU A N 1
ATOM 2301 C CA . LEU A 1 280 ? -16.561 -2.597 34.274 1.00 93.69 280 LEU A CA 1
ATOM 2302 C C . LEU A 1 280 ? -17.835 -1.829 34.634 1.00 93.69 280 LEU A C 1
ATOM 2304 O O . LEU A 1 280 ? -17.764 -0.767 35.249 1.00 93.69 280 LEU A O 1
ATOM 2308 N N . ALA A 1 281 ? -18.989 -2.369 34.247 1.00 95.00 281 ALA A N 1
ATOM 2309 C CA . ALA A 1 281 ? -20.299 -1.871 34.641 1.00 95.00 281 ALA A CA 1
ATOM 2310 C C . ALA A 1 281 ? -20.825 -2.713 35.810 1.00 95.00 281 ALA A C 1
ATOM 2312 O O . ALA A 1 281 ? -21.097 -3.906 35.655 1.00 95.00 281 ALA A O 1
ATOM 2313 N N . ALA A 1 282 ? -20.945 -2.084 36.975 1.00 93.06 282 ALA A N 1
ATOM 2314 C CA . ALA A 1 282 ? -21.433 -2.690 38.208 1.00 93.06 282 ALA A CA 1
ATOM 2315 C C . ALA A 1 282 ? -22.410 -1.728 38.913 1.00 93.06 282 ALA A C 1
ATOM 2317 O O . ALA A 1 282 ? -22.334 -0.520 38.669 1.00 93.06 282 ALA A O 1
ATOM 2318 N N . PRO A 1 283 ? -23.324 -2.221 39.767 1.00 91.56 283 PRO A N 1
ATOM 2319 C CA . PRO A 1 283 ? -24.246 -1.371 40.507 1.00 91.56 283 PRO A CA 1
ATOM 2320 C C . PRO A 1 283 ? -23.487 -0.470 41.485 1.00 91.56 283 PRO A C 1
ATOM 2322 O O . PRO A 1 283 ? -22.509 -0.895 42.108 1.00 91.56 283 PRO A O 1
ATOM 2325 N N . ASN A 1 284 ? -23.971 0.760 41.651 1.00 80.69 284 ASN A N 1
ATOM 2326 C CA . ASN A 1 284 ? -23.577 1.587 42.788 1.00 80.69 284 ASN A CA 1
ATOM 2327 C C . ASN A 1 284 ? -24.188 1.013 44.077 1.00 80.69 284 ASN A C 1
ATOM 2329 O O . ASN A 1 284 ? -25.192 0.302 44.015 1.00 80.69 284 ASN A O 1
ATOM 2333 N N . LYS A 1 285 ? -23.549 1.306 45.218 1.00 68.69 285 LYS A N 1
ATOM 2334 C CA . LYS A 1 285 ? -24.079 0.978 46.552 1.00 68.69 285 LYS A CA 1
ATOM 2335 C C . LYS A 1 285 ? -25.504 1.483 46.744 1.00 68.69 285 LYS A C 1
ATOM 2337 O O . LYS A 1 285 ? -25.774 2.620 46.295 1.00 68.69 285 LYS A O 1
#

Secondary structure (DSSP, 8-state):
--EEE-TT--EEETTTT--GGGS---S-EE-S---GGG----HHHHHHHT-S-GGG-SSSHHHHHHHHHHHTT---EE-TT------TTTTTTTS-HHHHHHHHHHHHHHHHHHHS-HHHHHHHHHHHHHHHHHHHHHH----HHHHT-TTS---S----------HHHHHHHHHHHHHHHTHHHHHHHHHHHHTT--S-HHHHHHHHS-TT--S---HHHHHHHHHHHHHTTHHHHH------EEEEE-SSPPSSS--HHHHHHHHHHHHHHTTSEEEEE----